Protein AF-A0A920N982-F1 (afdb_monomer_lite)

Structure (mmCIF, N/CA/C/O backbone):
data_AF-A0A920N982-F1
#
_entry.id   AF-A0A920N982-F1
#
loop_
_atom_site.group_PDB
_atom_site.id
_atom_site.type_symbol
_atom_site.label_atom_id
_atom_site.label_alt_id
_atom_site.label_comp_id
_atom_site.label_asym_id
_atom_site.label_entity_id
_atom_site.label_seq_id
_atom_site.pdbx_PDB_ins_code
_atom_site.Cartn_x
_atom_site.Cartn_y
_atom_site.Cartn_z
_atom_site.occupancy
_atom_site.B_iso_or_equiv
_atom_site.auth_seq_id
_atom_site.auth_comp_id
_atom_site.auth_asym_id
_atom_site.auth_atom_id
_atom_site.pdbx_PDB_model_num
ATOM 1 N N . MET A 1 1 ? 7.536 -15.878 -3.380 1.00 59.66 1 MET A N 1
ATOM 2 C CA . MET A 1 1 ? 6.469 -14.925 -2.968 1.00 59.66 1 MET A CA 1
ATOM 3 C C . MET A 1 1 ? 6.822 -14.192 -1.681 1.00 59.66 1 MET A C 1
ATOM 5 O O . MET A 1 1 ? 6.737 -12.970 -1.680 1.00 59.66 1 MET A O 1
ATOM 9 N N . ALA A 1 2 ? 7.225 -14.901 -0.616 1.00 66.06 2 ALA A N 1
ATOM 10 C CA . ALA A 1 2 ? 7.677 -14.271 0.631 1.00 66.06 2 ALA A CA 1
ATOM 11 C C . ALA A 1 2 ? 8.812 -13.254 0.392 1.00 66.06 2 ALA A C 1
ATOM 13 O O . ALA A 1 2 ? 8.730 -12.137 0.896 1.00 66.06 2 ALA A O 1
ATOM 14 N N . ASP A 1 3 ? 9.766 -13.590 -0.483 1.00 82.62 3 ASP A N 1
ATOM 15 C CA . ASP A 1 3 ? 10.914 -12.730 -0.809 1.00 82.62 3 ASP A CA 1
ATOM 16 C C . ASP A 1 3 ? 10.500 -11.407 -1.467 1.00 82.62 3 ASP A C 1
ATOM 18 O O . ASP A 1 3 ? 10.953 -10.343 -1.060 1.00 82.62 3 ASP A O 1
ATOM 22 N N . PHE A 1 4 ? 9.554 -11.439 -2.415 1.00 87.81 4 PHE A N 1
ATOM 23 C CA . PHE A 1 4 ? 9.035 -10.221 -3.048 1.00 87.81 4 PHE A CA 1
ATOM 24 C C . PHE A 1 4 ? 8.274 -9.334 -2.063 1.00 87.81 4 PHE A C 1
ATOM 26 O O . PHE A 1 4 ? 8.364 -8.115 -2.133 1.00 87.81 4 PHE A O 1
ATOM 33 N N . TYR A 1 5 ? 7.510 -9.913 -1.135 1.00 89.44 5 TYR A N 1
ATOM 34 C CA . TYR A 1 5 ? 6.787 -9.112 -0.146 1.00 89.44 5 TYR A CA 1
ATOM 35 C C . TYR A 1 5 ? 7.713 -8.478 0.881 1.00 89.44 5 TYR A C 1
ATOM 37 O O . TYR A 1 5 ? 7.396 -7.395 1.369 1.00 89.44 5 TYR A O 1
ATOM 45 N N . GLU A 1 6 ? 8.807 -9.142 1.239 1.00 90.69 6 GLU A N 1
ATOM 46 C CA . GLU A 1 6 ? 9.836 -8.546 2.089 1.00 90.69 6 GLU A CA 1
ATOM 47 C C . GLU A 1 6 ? 10.569 -7.425 1.350 1.00 90.69 6 GLU A C 1
ATOM 49 O O . GLU A 1 6 ? 10.679 -6.318 1.869 1.00 90.69 6 GLU A O 1
ATOM 54 N N . ASP A 1 7 ? 10.955 -7.663 0.097 1.00 93.44 7 ASP A N 1
ATOM 55 C CA . ASP A 1 7 ? 11.635 -6.673 -0.739 1.00 93.44 7 ASP A CA 1
ATOM 56 C C . ASP A 1 7 ? 10.772 -5.427 -1.003 1.00 93.44 7 ASP A C 1
ATOM 58 O O . ASP A 1 7 ? 11.250 -4.294 -0.967 1.00 93.44 7 ASP A O 1
ATOM 62 N N . ILE A 1 8 ? 9.463 -5.609 -1.195 1.00 92.44 8 ILE A N 1
ATOM 63 C CA . ILE A 1 8 ? 8.509 -4.498 -1.300 1.00 92.44 8 ILE A CA 1
ATOM 64 C C . ILE A 1 8 ? 8.445 -3.711 0.010 1.00 92.44 8 ILE A C 1
ATOM 66 O O . ILE A 1 8 ? 8.446 -2.479 -0.015 1.00 92.44 8 ILE A O 1
ATOM 70 N N . ARG A 1 9 ? 8.382 -4.395 1.159 1.00 91.38 9 ARG A N 1
ATOM 71 C CA . ARG A 1 9 ? 8.313 -3.739 2.473 1.00 91.38 9 ARG A CA 1
ATOM 72 C C . ARG A 1 9 ? 9.574 -2.932 2.760 1.00 91.38 9 ARG A C 1
ATOM 74 O O . ARG A 1 9 ? 9.459 -1.767 3.141 1.00 91.38 9 ARG A O 1
ATOM 81 N N . SER A 1 10 ? 10.748 -3.508 2.509 1.00 91.56 10 SER A N 1
ATOM 82 C CA . SER A 1 10 ? 12.036 -2.844 2.713 1.00 91.56 10 SER A CA 1
ATOM 83 C C . SER A 1 10 ? 12.227 -1.661 1.757 1.00 91.56 10 SER A C 1
ATOM 85 O O . SER A 1 10 ? 12.585 -0.571 2.199 1.00 91.56 10 SER A O 1
ATOM 87 N N . THR A 1 11 ? 11.894 -1.825 0.473 1.00 92.38 11 THR A N 1
ATOM 88 C CA . THR A 1 11 ? 12.047 -0.774 -0.547 1.00 92.38 11 THR A CA 1
ATOM 89 C C . THR A 1 11 ? 11.095 0.399 -0.312 1.00 92.38 11 THR A C 1
ATOM 91 O O . THR A 1 11 ? 11.481 1.559 -0.442 1.00 92.38 11 THR A O 1
ATOM 94 N N . LEU A 1 12 ? 9.838 0.123 0.049 1.00 90.62 12 LEU A N 1
ATOM 95 C CA . LEU A 1 12 ? 8.843 1.168 0.308 1.00 90.62 12 LEU A CA 1
ATOM 96 C C . LEU A 1 12 ? 8.939 1.742 1.729 1.00 90.62 12 LEU A C 1
ATOM 98 O O . LEU A 1 12 ? 8.351 2.793 1.996 1.00 90.62 12 LEU A O 1
ATOM 102 N N . GLY A 1 13 ? 9.652 1.078 2.642 1.00 90.12 13 GLY A N 1
ATOM 103 C CA . GLY A 1 13 ? 9.739 1.460 4.051 1.00 90.12 13 GLY A CA 1
ATOM 104 C C . GLY A 1 13 ? 8.384 1.389 4.756 1.00 90.12 13 GLY A C 1
ATOM 105 O O . GLY A 1 13 ? 8.014 2.315 5.478 1.00 90.12 13 GLY A O 1
ATOM 106 N N . VAL A 1 14 ?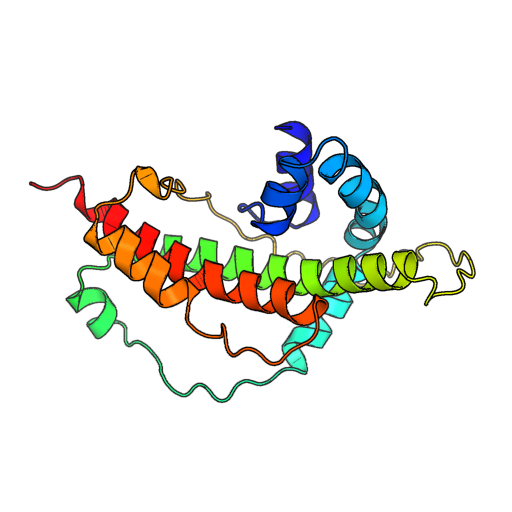 7.601 0.339 4.496 1.00 87.81 14 VAL A N 1
ATOM 107 C CA . VAL A 1 14 ? 6.283 0.140 5.118 1.00 87.81 14 VAL A CA 1
ATOM 108 C C . VAL A 1 14 ? 6.120 -1.296 5.614 1.00 87.81 14 VAL A C 1
ATOM 110 O O . VAL A 1 14 ? 6.555 -2.223 4.936 1.00 87.81 14 VAL A O 1
ATOM 113 N N . PRO A 1 15 ? 5.420 -1.521 6.737 1.00 85.00 15 PRO A N 1
ATOM 114 C CA . PRO A 1 15 ? 5.131 -2.864 7.235 1.00 85.00 15 PRO A CA 1
ATOM 115 C C . PRO A 1 15 ? 4.009 -3.561 6.448 1.00 85.00 15 PRO A C 1
ATOM 117 O O . PRO A 1 15 ? 3.818 -4.765 6.593 1.00 85.00 15 PRO A O 1
ATOM 120 N N . VAL A 1 16 ? 3.259 -2.828 5.612 1.00 81.06 16 VAL A N 1
ATOM 121 C CA . VAL A 1 16 ? 2.085 -3.334 4.884 1.00 81.06 16 VAL A CA 1
ATOM 122 C C . VAL A 1 16 ? 2.331 -3.382 3.379 1.00 81.06 16 VAL A C 1
ATOM 124 O O . VAL A 1 16 ? 2.500 -2.349 2.732 1.00 81.06 16 VAL A O 1
ATOM 127 N N . VAL A 1 17 ? 2.223 -4.577 2.792 1.00 84.69 17 VAL A N 1
ATOM 128 C CA . VAL A 1 17 ? 2.154 -4.727 1.332 1.00 84.69 17 VAL A CA 1
ATOM 129 C C . VAL A 1 17 ? 0.758 -4.343 0.845 1.00 84.69 17 VAL A C 1
ATOM 131 O O . VAL A 1 17 ? -0.256 -4.957 1.193 1.00 84.69 17 VAL A O 1
ATOM 134 N N . ASN A 1 18 ? 0.709 -3.308 0.012 1.00 85.19 18 ASN A N 1
ATOM 135 C CA . ASN A 1 18 ? -0.528 -2.773 -0.540 1.00 85.19 18 ASN A CA 1
ATOM 136 C C . ASN A 1 18 ? -1.325 -3.827 -1.338 1.00 85.19 18 ASN A C 1
ATOM 138 O O . ASN A 1 18 ? -0.755 -4.763 -1.901 1.00 85.19 18 ASN A O 1
ATOM 142 N N . LEU A 1 19 ? -2.655 -3.675 -1.428 1.00 83.19 19 LEU A N 1
ATOM 143 C CA . LEU A 1 19 ? -3.504 -4.590 -2.204 1.00 83.19 19 LEU A CA 1
ATOM 144 C C . LEU A 1 19 ? -3.050 -4.719 -3.657 1.00 83.19 19 LEU A C 1
ATOM 146 O O . LEU A 1 19 ? -3.128 -5.814 -4.197 1.00 83.19 19 LEU A O 1
ATOM 150 N N . ILE A 1 20 ? -2.583 -3.638 -4.283 1.00 85.56 20 ILE A N 1
ATOM 151 C CA . ILE A 1 20 ? -2.199 -3.681 -5.697 1.00 85.56 20 ILE A CA 1
ATOM 152 C C . ILE A 1 20 ? -1.126 -4.741 -5.970 1.00 85.56 20 ILE A C 1
ATOM 154 O O . ILE A 1 20 ? -1.280 -5.548 -6.881 1.00 85.56 20 ILE A O 1
ATOM 158 N N . TRP A 1 21 ? -0.119 -4.828 -5.102 1.00 88.50 21 TRP A N 1
ATOM 159 C CA . TRP A 1 21 ? 0.934 -5.837 -5.176 1.00 88.50 21 TRP A CA 1
ATOM 160 C C . TRP A 1 21 ? 0.403 -7.240 -4.885 1.00 88.50 21 TRP A C 1
ATOM 162 O O . TRP A 1 21 ? 0.733 -8.185 -5.596 1.00 88.50 21 TRP A O 1
ATOM 172 N N . ARG A 1 22 ? -0.494 -7.373 -3.900 1.00 88.06 22 ARG A N 1
ATOM 173 C CA . ARG A 1 22 ? -1.143 -8.656 -3.589 1.00 88.06 22 ARG A CA 1
ATOM 174 C C . ARG A 1 22 ? -2.031 -9.159 -4.725 1.00 88.06 22 ARG A C 1
ATOM 176 O O . ARG A 1 22 ? -2.103 -10.357 -4.947 1.00 88.06 22 ARG A O 1
ATOM 183 N N . HIS A 1 23 ? -2.681 -8.259 -5.457 1.00 85.25 23 HIS A N 1
ATOM 184 C CA . HIS A 1 23 ? -3.472 -8.609 -6.630 1.00 85.25 23 HIS A CA 1
ATOM 185 C C . HIS A 1 23 ? -2.589 -8.973 -7.828 1.00 85.25 23 HIS A C 1
ATOM 187 O O . HIS A 1 23 ? -2.862 -9.955 -8.504 1.00 85.25 23 HIS A O 1
ATOM 193 N N . LEU A 1 24 ? -1.490 -8.250 -8.063 1.00 86.88 24 LEU A N 1
ATOM 194 C CA . LEU A 1 24 ? -0.509 -8.651 -9.079 1.00 86.88 24 LEU A CA 1
ATOM 195 C C . LEU A 1 24 ? 0.075 -10.041 -8.784 1.00 86.88 24 LEU A C 1
ATOM 197 O O . LEU A 1 24 ? 0.344 -10.794 -9.712 1.00 86.88 24 LEU A O 1
ATOM 201 N N . ALA A 1 25 ? 0.202 -10.413 -7.507 1.00 89.38 25 ALA A N 1
ATOM 202 C CA . ALA A 1 25 ? 0.637 -11.746 -7.095 1.00 89.38 25 ALA A CA 1
ATOM 203 C C . ALA A 1 25 ? -0.350 -12.866 -7.476 1.00 89.38 25 ALA A C 1
ATOM 205 O O . ALA A 1 25 ? 0.060 -14.019 -7.572 1.00 89.38 25 ALA A O 1
ATOM 206 N N . THR A 1 26 ? -1.634 -12.553 -7.702 1.00 87.88 26 THR A N 1
ATOM 207 C CA . THR A 1 26 ? -2.627 -13.550 -8.142 1.00 87.88 26 THR A CA 1
ATOM 208 C C . THR A 1 26 ? -2.586 -13.809 -9.648 1.00 87.88 26 THR A C 1
ATOM 210 O O . THR A 1 26 ? -3.304 -14.680 -10.127 1.00 87.88 26 THR A O 1
ATOM 213 N N . ILE A 1 27 ? -1.790 -13.048 -10.406 1.00 90.56 27 ILE A N 1
ATOM 214 C CA . ILE A 1 27 ? -1.641 -13.198 -11.855 1.00 90.56 27 ILE A CA 1
ATOM 215 C C . ILE A 1 27 ? -0.227 -13.741 -12.131 1.00 90.56 27 ILE A C 1
ATOM 217 O O . ILE A 1 27 ? 0.749 -13.082 -11.756 1.00 90.56 27 ILE A O 1
ATOM 221 N N . PRO A 1 28 ? -0.079 -14.917 -12.773 1.00 92.38 28 PRO A N 1
ATOM 222 C CA . PRO A 1 28 ? 1.231 -15.521 -13.023 1.00 92.38 28 PRO A CA 1
ATOM 223 C C . PRO A 1 28 ? 2.224 -14.543 -13.670 1.00 92.38 28 PRO A C 1
ATOM 225 O O . PRO A 1 28 ? 1.886 -13.848 -14.626 1.00 92.38 28 PRO A O 1
ATOM 228 N N . GLY A 1 29 ? 3.432 -14.445 -13.103 1.00 89.75 29 GLY A N 1
ATOM 229 C CA . GLY A 1 29 ? 4.526 -13.585 -13.581 1.00 89.75 29 GLY A CA 1
ATOM 230 C C . GLY A 1 29 ? 4.324 -12.069 -13.422 1.00 89.75 29 GLY A C 1
ATOM 231 O O . GLY A 1 29 ? 5.280 -11.308 -13.553 1.00 89.75 29 GLY A O 1
ATOM 232 N N . SER A 1 30 ? 3.116 -11.599 -13.097 1.00 92.06 30 SER A N 1
ATOM 233 C CA . SER A 1 30 ? 2.811 -10.161 -13.114 1.00 92.06 30 SER A CA 1
ATOM 234 C C . SER A 1 30 ? 3.471 -9.396 -11.971 1.00 92.06 30 SER A C 1
ATOM 236 O O . SER A 1 30 ? 3.977 -8.300 -12.190 1.00 92.06 30 SER A O 1
ATOM 238 N N . LEU A 1 31 ? 3.495 -9.958 -10.755 1.00 93.00 31 LEU A N 1
ATOM 239 C CA . LEU A 1 31 ? 4.178 -9.323 -9.623 1.00 93.00 31 LEU A CA 1
ATOM 240 C C . LEU A 1 31 ? 5.671 -9.137 -9.903 1.00 93.00 31 LEU A C 1
ATOM 242 O O . LEU A 1 31 ? 6.184 -8.035 -9.745 1.00 93.00 31 LEU A O 1
ATOM 246 N N . GLU A 1 32 ? 6.342 -10.209 -10.319 1.00 93.44 32 GLU A N 1
ATOM 247 C CA . GLU A 1 32 ? 7.781 -10.224 -10.584 1.00 93.44 32 GLU A CA 1
ATOM 248 C C . GLU A 1 32 ? 8.157 -9.229 -11.682 1.00 93.44 32 GLU A C 1
ATOM 250 O O . GLU A 1 32 ? 9.056 -8.408 -11.490 1.00 93.44 32 GLU A O 1
ATOM 255 N N . TRP A 1 33 ? 7.429 -9.254 -12.802 1.00 93.38 33 TRP A N 1
ATOM 256 C CA . TRP A 1 33 ? 7.685 -8.356 -13.920 1.00 93.38 33 TRP A CA 1
ATOM 257 C C . TRP A 1 33 ? 7.454 -6.887 -13.537 1.00 93.38 33 TRP A C 1
ATOM 259 O O . TRP A 1 33 ? 8.324 -6.043 -13.769 1.00 93.38 33 TRP A O 1
ATOM 269 N N . CYS A 1 34 ? 6.318 -6.572 -12.901 1.00 94.12 34 CYS A N 1
ATOM 270 C CA . CYS A 1 34 ? 6.003 -5.205 -12.475 1.00 94.12 34 CYS A CA 1
ATOM 271 C C . CYS A 1 34 ? 7.008 -4.689 -11.442 1.00 94.12 34 CYS A C 1
ATOM 273 O O . CYS A 1 34 ? 7.465 -3.550 -11.542 1.00 94.12 34 CYS A O 1
ATOM 275 N N . TRP A 1 35 ? 7.344 -5.510 -10.443 1.00 94.81 35 TRP A N 1
ATOM 276 C CA . TRP A 1 35 ? 8.238 -5.110 -9.363 1.00 94.81 35 TRP A CA 1
ATOM 277 C C . TRP A 1 35 ? 9.660 -4.883 -9.867 1.00 94.81 35 TRP A C 1
ATOM 279 O O . TRP A 1 35 ? 10.215 -3.812 -9.640 1.00 94.81 35 TRP A O 1
ATOM 289 N N . THR A 1 36 ? 10.212 -5.824 -10.635 1.00 93.25 36 THR A N 1
ATOM 290 C CA . THR A 1 36 ? 11.555 -5.693 -11.224 1.00 93.25 36 THR A CA 1
ATOM 291 C C . THR A 1 36 ? 11.656 -4.467 -12.133 1.00 93.25 36 THR A C 1
ATOM 293 O O . THR A 1 36 ? 12.664 -3.765 -12.116 1.00 93.25 36 THR A O 1
ATOM 296 N N . SER A 1 37 ? 10.588 -4.152 -12.874 1.00 91.69 37 SER A N 1
ATOM 297 C CA . SER A 1 37 ? 10.545 -2.977 -13.755 1.00 91.69 37 SER A CA 1
ATOM 298 C C . SER A 1 37 ? 10.547 -1.646 -12.997 1.00 91.69 37 SER A C 1
ATOM 300 O O . SER A 1 37 ? 11.099 -0.662 -13.484 1.00 91.69 37 SER A O 1
ATOM 302 N N . LEU A 1 38 ? 9.905 -1.592 -11.826 1.00 93.75 38 LEU A N 1
ATOM 303 C CA . LEU A 1 38 ? 9.693 -0.350 -11.076 1.00 93.75 38 LEU A CA 1
ATOM 304 C C . LEU A 1 38 ? 10.684 -0.133 -9.932 1.00 93.75 38 LEU A C 1
ATOM 306 O O . LEU A 1 38 ? 10.924 1.017 -9.558 1.00 93.75 38 LEU A O 1
ATOM 310 N N . LYS A 1 39 ? 11.264 -1.199 -9.372 1.00 93.38 39 LYS A N 1
ATOM 311 C CA . LYS A 1 39 ? 12.179 -1.135 -8.225 1.00 93.38 39 LYS A CA 1
ATOM 312 C C . LYS A 1 39 ? 13.306 -0.104 -8.402 1.00 93.38 39 LYS A C 1
ATOM 314 O O . LYS A 1 39 ? 13.471 0.700 -7.485 1.00 93.38 39 LYS A O 1
ATOM 319 N N . PRO A 1 40 ? 13.989 0.010 -9.561 1.00 92.12 40 PRO A N 1
ATOM 320 C CA . PRO A 1 40 ? 15.014 1.042 -9.752 1.00 92.12 40 PRO A CA 1
ATOM 321 C C . PRO A 1 40 ? 14.488 2.476 -9.561 1.00 92.12 40 PRO A C 1
ATOM 323 O O . PRO A 1 40 ? 15.176 3.334 -9.006 1.00 92.12 40 PRO A O 1
ATOM 326 N N . SER A 1 41 ? 13.239 2.746 -9.958 1.00 90.06 41 SER A N 1
ATOM 327 C CA . SER A 1 41 ? 12.600 4.052 -9.754 1.00 90.06 41 SER A CA 1
ATOM 328 C C . SER A 1 41 ? 12.329 4.335 -8.278 1.00 90.06 41 SER A C 1
ATOM 330 O O . SER A 1 41 ? 12.508 5.468 -7.832 1.00 90.06 41 SER A O 1
ATOM 332 N N . TYR A 1 42 ? 11.944 3.318 -7.505 1.00 92.25 42 TYR A N 1
ATOM 333 C CA . TYR A 1 42 ? 11.797 3.449 -6.056 1.00 92.25 42 TYR A CA 1
ATOM 334 C C . TYR A 1 42 ? 13.150 3.666 -5.365 1.00 92.25 42 TYR A C 1
ATOM 336 O O . TYR A 1 42 ? 13.293 4.595 -4.571 1.00 92.25 42 TYR A O 1
ATOM 344 N N . GLU A 1 43 ? 14.164 2.866 -5.702 1.00 90.81 43 GLU A N 1
ATOM 345 C CA . GLU A 1 43 ? 15.493 2.923 -5.076 1.00 90.81 43 GLU A CA 1
ATOM 346 C C . GLU A 1 43 ? 16.255 4.220 -5.370 1.00 90.81 43 GLU A C 1
ATOM 348 O O . GLU A 1 43 ? 17.043 4.671 -4.531 1.00 90.81 43 GLU A O 1
ATOM 353 N N . SER A 1 44 ? 15.999 4.836 -6.530 1.00 88.12 44 SER A N 1
ATOM 354 C CA . SER A 1 44 ? 16.573 6.135 -6.907 1.00 88.12 44 SER A CA 1
ATOM 355 C C . SER A 1 44 ? 16.038 7.316 -6.088 1.00 88.12 44 SER A C 1
ATOM 357 O O . SER A 1 44 ? 16.598 8.406 -6.176 1.00 88.12 44 SER A O 1
ATOM 359 N N . GLY A 1 45 ? 14.960 7.129 -5.315 1.00 88.25 45 GLY A N 1
ATOM 360 C CA . GLY A 1 45 ? 14.307 8.187 -4.536 1.00 88.25 45 GLY A CA 1
ATOM 361 C C . GLY A 1 45 ? 13.360 9.086 -5.342 1.00 88.25 45 GLY A C 1
ATOM 362 O O . GLY A 1 45 ? 12.586 9.832 -4.746 1.00 88.25 45 GLY A O 1
ATOM 363 N N . ALA A 1 46 ? 13.344 8.978 -6.676 1.00 88.81 46 ALA A N 1
ATOM 364 C CA . ALA A 1 46 ? 12.496 9.802 -7.539 1.00 88.81 46 ALA A CA 1
ATOM 365 C C . ALA A 1 46 ? 10.999 9.627 -7.227 1.00 88.81 46 ALA A C 1
ATOM 367 O O . ALA A 1 46 ? 10.260 10.603 -7.119 1.00 88.81 46 ALA A O 1
ATOM 368 N N . VAL A 1 47 ? 10.553 8.384 -7.010 1.00 91.75 47 VAL A N 1
ATOM 369 C CA . VAL A 1 47 ? 9.145 8.097 -6.688 1.00 91.75 47 VAL A CA 1
ATOM 370 C C . VAL A 1 47 ? 8.729 8.713 -5.348 1.00 91.75 47 VAL A C 1
ATOM 372 O O . VAL A 1 47 ? 7.612 9.212 -5.232 1.00 91.75 47 VAL A O 1
ATOM 375 N N . ASP A 1 48 ? 9.604 8.698 -4.339 1.00 90.81 48 ASP A N 1
ATOM 376 C CA . ASP A 1 48 ? 9.319 9.278 -3.018 1.00 90.81 48 ASP A CA 1
ATOM 377 C C . ASP A 1 48 ? 9.240 10.813 -3.081 1.00 90.81 48 ASP A C 1
AT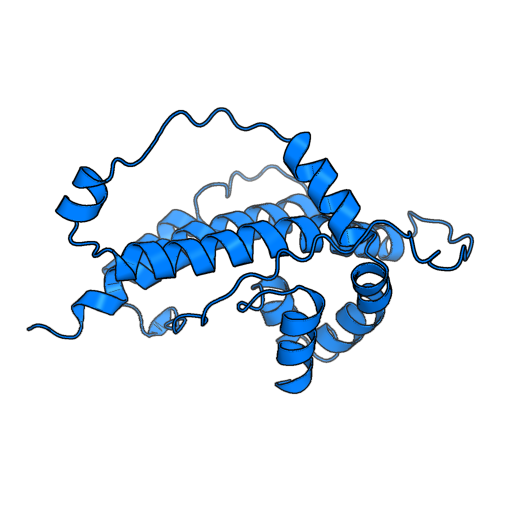OM 379 O O . ASP A 1 48 ? 8.324 11.410 -2.502 1.00 90.81 48 ASP A O 1
ATOM 383 N N . ALA A 1 49 ? 10.134 11.442 -3.852 1.00 89.62 49 ALA A N 1
ATOM 384 C CA . ALA A 1 49 ? 10.127 12.882 -4.094 1.00 89.62 49 ALA A CA 1
ATOM 385 C C . ALA A 1 49 ? 8.833 13.333 -4.794 1.00 89.62 49 ALA A C 1
ATOM 387 O O . ALA A 1 49 ? 8.120 14.200 -4.282 1.00 89.62 49 ALA A O 1
ATOM 388 N N . GLU A 1 50 ? 8.468 12.689 -5.905 1.00 90.81 50 GLU A N 1
ATOM 389 C CA . GLU A 1 50 ? 7.244 13.010 -6.649 1.00 90.81 50 GLU A CA 1
ATOM 390 C C . GLU A 1 50 ? 5.977 12.719 -5.838 1.00 90.81 50 GLU A C 1
ATOM 392 O O . GLU A 1 50 ? 5.040 13.519 -5.819 1.00 90.81 50 GLU A O 1
ATOM 397 N N . ALA A 1 51 ? 5.947 11.613 -5.088 1.00 91.06 51 ALA A N 1
ATOM 398 C CA . ALA A 1 51 ? 4.839 11.313 -4.186 1.00 91.06 51 ALA A CA 1
ATOM 399 C C . ALA A 1 51 ? 4.691 12.381 -3.090 1.00 91.06 51 ALA A C 1
ATOM 401 O O . ALA A 1 51 ? 3.573 12.720 -2.696 1.00 91.06 51 ALA A O 1
ATOM 402 N N . SER A 1 52 ? 5.802 12.922 -2.587 1.00 89.81 52 SER A N 1
ATOM 403 C CA . SER A 1 52 ? 5.800 13.995 -1.589 1.00 89.81 52 SER A CA 1
ATOM 404 C C . SER A 1 52 ? 5.267 15.304 -2.154 1.00 89.81 52 SER A C 1
ATOM 406 O O . SER A 1 52 ? 4.405 15.922 -1.532 1.00 89.81 52 SER A O 1
ATOM 408 N N . ILE A 1 53 ? 5.685 15.663 -3.364 1.00 89.50 53 ILE A N 1
ATOM 409 C CA . ILE A 1 53 ? 5.160 16.811 -4.104 1.00 89.50 53 ILE A CA 1
ATOM 410 C C . ILE A 1 53 ? 3.659 16.651 -4.386 1.00 89.50 53 ILE A C 1
ATOM 412 O O . ILE A 1 53 ? 2.888 17.594 -4.218 1.00 89.50 53 ILE A O 1
ATOM 416 N N . LEU A 1 54 ? 3.212 15.462 -4.792 1.00 87.12 54 LEU A N 1
ATOM 417 C CA . LEU A 1 54 ? 1.800 15.208 -5.068 1.00 87.12 54 LEU A CA 1
ATOM 418 C C . LEU A 1 54 ? 0.930 15.439 -3.824 1.00 87.12 54 LEU A C 1
ATOM 420 O O . LEU A 1 54 ? -0.112 16.086 -3.912 1.00 87.12 54 LEU A O 1
ATOM 424 N N . LYS A 1 55 ? 1.377 14.957 -2.658 1.00 85.19 55 LYS A N 1
ATOM 425 C CA . LYS A 1 55 ? 0.661 15.131 -1.384 1.00 85.19 55 LYS A CA 1
ATOM 426 C C . LYS A 1 55 ? 0.506 16.598 -0.979 1.00 85.19 55 LYS A C 1
ATOM 428 O O . LYS A 1 55 ? -0.503 16.932 -0.375 1.00 85.19 55 LYS A O 1
ATOM 433 N N . THR A 1 56 ? 1.470 17.468 -1.288 1.00 86.12 56 THR A N 1
ATOM 434 C CA . THR A 1 56 ? 1.376 18.897 -0.930 1.00 86.12 56 THR A CA 1
ATOM 435 C C . THR A 1 56 ? 0.497 19.697 -1.888 1.00 86.12 56 THR A C 1
ATOM 437 O O . THR A 1 56 ? -0.033 20.734 -1.500 1.00 86.12 56 THR A O 1
ATOM 440 N N . ARG A 1 57 ? 0.319 19.227 -3.130 1.00 87.44 57 ARG A N 1
ATOM 441 C CA . ARG A 1 57 ? -0.507 19.903 -4.146 1.00 87.44 57 ARG A CA 1
ATOM 442 C C . ARG A 1 57 ? -1.978 19.496 -4.121 1.00 87.44 57 ARG A C 1
ATOM 444 O O . ARG A 1 57 ? -2.813 20.237 -4.632 1.00 87.44 57 ARG A O 1
ATOM 451 N N . VAL A 1 58 ? -2.301 18.324 -3.579 1.00 82.25 58 VAL A N 1
ATOM 452 C CA . VAL A 1 58 ? -3.680 17.829 -3.489 1.00 82.25 58 VAL A CA 1
ATOM 453 C C . VAL A 1 58 ? -4.252 18.188 -2.121 1.00 82.25 58 VAL A C 1
ATOM 455 O O . VAL A 1 58 ? -3.915 17.560 -1.121 1.00 82.25 58 VAL A O 1
ATOM 458 N N . SER A 1 59 ? -5.138 19.183 -2.079 1.00 69.62 59 SER A N 1
ATOM 459 C CA . SER A 1 59 ? -5.901 19.530 -0.880 1.00 69.62 59 SER A CA 1
ATOM 460 C C . SER A 1 59 ? -7.283 18.877 -0.901 1.00 69.62 59 SER A C 1
ATOM 462 O O . SER A 1 59 ? -7.909 18.711 -1.949 1.00 69.62 59 SER A O 1
ATOM 464 N N . VAL A 1 60 ? -7.766 18.497 0.279 1.00 70.25 60 VAL A N 1
ATOM 465 C CA . VAL A 1 60 ? -9.136 18.021 0.482 1.00 70.25 60 VAL A CA 1
ATOM 466 C C . VAL A 1 60 ? -9.760 18.900 1.554 1.00 70.25 60 VAL A C 1
ATOM 468 O O . VAL A 1 60 ? -9.166 19.088 2.613 1.00 70.25 60 VAL A O 1
ATOM 471 N N . SER A 1 61 ? -10.950 19.435 1.284 1.00 65.12 61 SER A N 1
ATOM 472 C CA . SER A 1 61 ? -11.789 20.037 2.321 1.00 65.12 61 SER A CA 1
ATOM 473 C C . SER A 1 61 ? -12.499 18.894 3.039 1.00 65.12 61 SER A C 1
ATOM 475 O O . SER A 1 61 ? -13.433 18.288 2.516 1.00 65.12 61 SER A O 1
ATOM 477 N N . ALA A 1 62 ? -11.962 18.518 4.193 1.00 63.28 62 ALA A N 1
ATOM 478 C CA . ALA A 1 62 ? -12.570 17.551 5.088 1.00 63.28 62 ALA A CA 1
ATOM 479 C C . ALA A 1 62 ? -12.467 18.108 6.507 1.00 63.28 62 ALA A C 1
ATOM 481 O O . ALA A 1 62 ? -11.421 18.015 7.143 1.00 63.28 62 ALA A O 1
ATOM 482 N N . ASP A 1 63 ? -13.568 18.680 6.988 1.00 57.53 63 ASP A N 1
ATOM 483 C CA . ASP A 1 63 ? -13.616 19.370 8.284 1.00 57.53 63 ASP A CA 1
ATOM 484 C C . ASP A 1 63 ? -14.058 18.444 9.428 1.00 57.53 63 ASP A C 1
ATOM 486 O O . ASP A 1 63 ? -14.214 18.861 10.575 1.00 57.53 63 ASP A O 1
ATOM 490 N N . THR A 1 64 ? -14.284 17.159 9.140 1.00 63.31 64 THR A N 1
ATOM 491 C CA . THR A 1 64 ? -14.733 16.196 10.147 1.00 63.31 64 THR A CA 1
ATOM 492 C C . THR A 1 64 ? -13.544 15.570 10.863 1.00 63.31 64 THR A C 1
ATOM 494 O O . THR A 1 64 ? -12.887 14.666 10.348 1.00 63.31 64 THR A O 1
ATOM 497 N N . LEU A 1 65 ? -13.305 16.022 12.092 1.00 69.62 65 LEU A N 1
ATOM 498 C CA . LEU A 1 65 ? -12.370 15.399 13.022 1.00 69.62 65 LEU A CA 1
ATOM 499 C C . LEU A 1 65 ? -13.127 14.476 13.982 1.00 69.62 65 LEU A C 1
ATOM 501 O O . LEU A 1 65 ? -14.127 14.870 14.581 1.00 69.62 65 LEU A O 1
ATOM 505 N N . LEU A 1 66 ? -12.629 13.252 14.162 1.00 74.50 66 LEU A N 1
ATOM 506 C CA . LEU A 1 66 ? -13.088 12.374 15.238 1.00 74.50 66 LEU A CA 1
ATOM 507 C C . LEU A 1 66 ? -12.344 12.750 16.520 1.00 74.50 66 LEU A C 1
ATOM 509 O O . LEU A 1 66 ? -11.121 12.620 16.598 1.00 74.50 66 LEU A O 1
ATOM 513 N N . SER A 1 67 ? -13.078 13.237 17.520 1.00 80.19 67 SER A N 1
ATOM 514 C CA . SER A 1 67 ? -12.506 13.562 18.826 1.00 80.19 67 SER A CA 1
ATOM 515 C C . SER A 1 67 ? -12.067 12.294 19.566 1.00 80.19 67 SER A C 1
ATOM 517 O O . SER A 1 67 ? -12.605 11.204 19.357 1.00 80.19 67 SER A O 1
ATOM 519 N N . LYS A 1 68 ? -11.113 12.444 20.492 1.00 80.00 68 LYS A N 1
ATOM 520 C CA . LYS A 1 68 ? -10.636 11.343 21.339 1.00 80.00 68 LYS A CA 1
ATOM 521 C C . LYS A 1 68 ? -11.780 10.662 22.106 1.00 80.00 68 LYS A C 1
ATOM 523 O O . LYS A 1 68 ? -11.886 9.443 22.059 1.00 80.00 68 LYS A O 1
ATOM 528 N N . PHE A 1 69 ? -12.679 11.437 22.719 1.00 80.00 69 PHE A N 1
ATOM 529 C CA . PHE A 1 69 ? -13.798 10.882 23.488 1.00 80.00 69 PHE A CA 1
ATOM 530 C C . PHE A 1 69 ? -14.804 10.105 22.615 1.00 80.00 69 PHE A C 1
ATOM 532 O O . PHE A 1 69 ? -15.390 9.138 23.088 1.00 80.00 69 PHE A O 1
ATOM 539 N N . CYS A 1 70 ? -14.993 10.481 21.339 1.00 81.56 70 CYS A N 1
ATOM 540 C CA . CYS A 1 70 ? -15.830 9.717 20.403 1.00 81.56 70 CYS A CA 1
ATOM 541 C C . CYS A 1 70 ? -15.215 8.356 20.053 1.00 81.56 70 CYS A C 1
ATOM 543 O O . CYS A 1 70 ? -15.933 7.393 19.809 1.00 81.56 70 CYS A O 1
ATOM 545 N N . LEU A 1 71 ? -13.885 8.274 19.998 1.00 80.12 71 LEU A N 1
ATOM 546 C CA . LEU A 1 71 ? -13.178 7.017 19.754 1.00 80.12 71 LEU A CA 1
ATOM 547 C C . LEU A 1 71 ? -13.221 6.128 21.007 1.00 80.12 71 LEU A C 1
ATOM 549 O O . LEU A 1 71 ? -13.484 4.931 20.915 1.00 80.12 71 LEU A O 1
ATOM 553 N N . GLU A 1 72 ? -13.050 6.719 22.188 1.00 80.50 72 GLU A N 1
ATOM 554 C CA . GLU A 1 72 ? -13.163 6.008 23.467 1.00 80.50 72 GLU A CA 1
ATOM 555 C C . GLU A 1 72 ? -14.587 5.487 23.716 1.00 80.50 72 GLU A C 1
ATOM 557 O O . GLU A 1 72 ? -14.750 4.365 24.191 1.00 80.50 72 GLU A O 1
ATOM 562 N N . SER A 1 73 ? -15.630 6.242 23.342 1.00 80.38 73 SER A N 1
ATOM 563 C CA . SER A 1 73 ? -17.029 5.836 23.555 1.00 80.38 73 SER A CA 1
ATOM 564 C C . SER A 1 73 ? -17.454 4.621 22.725 1.00 80.38 73 SER A C 1
ATOM 566 O O . SER A 1 73 ? -18.359 3.890 23.127 1.00 80.38 73 SER A O 1
ATOM 568 N N . VAL A 1 74 ? -16.776 4.349 21.604 1.00 80.88 74 VAL A N 1
ATOM 569 C CA . VAL A 1 74 ? -16.951 3.105 20.832 1.00 80.88 74 VAL A CA 1
ATOM 570 C C . VAL A 1 74 ? -16.049 1.963 21.327 1.00 80.88 74 VAL A C 1
ATOM 572 O O . VAL A 1 74 ? -16.128 0.837 20.827 1.00 80.88 74 VAL A O 1
ATOM 575 N N . GLY A 1 75 ? -15.246 2.216 22.363 1.00 82.00 75 GLY A N 1
ATOM 576 C CA . GLY A 1 75 ? -14.385 1.242 23.026 1.00 82.00 75 GLY A CA 1
ATOM 577 C C . GLY A 1 75 ? -12.998 1.089 22.404 1.00 82.00 75 GLY A C 1
ATOM 578 O O . GLY A 1 75 ? -12.410 0.024 22.561 1.00 82.00 75 GLY A O 1
ATOM 579 N N . LEU A 1 76 ? -12.483 2.101 21.691 1.00 82.06 76 LEU A N 1
ATOM 580 C CA . LEU A 1 76 ? -11.102 2.089 21.197 1.00 82.06 76 LEU A CA 1
ATOM 581 C C . LEU A 1 76 ? -10.119 2.491 22.300 1.00 82.06 76 LEU A C 1
ATOM 583 O O . LEU A 1 76 ? -10.196 3.591 22.848 1.00 82.06 76 LEU A O 1
ATOM 587 N N . SER A 1 77 ? -9.161 1.613 22.577 1.00 84.88 77 SER A N 1
ATOM 588 C CA . SER A 1 77 ? -8.024 1.866 23.463 1.00 84.88 77 SER A CA 1
ATOM 589 C C . SER A 1 77 ? -6.910 2.680 22.781 1.00 84.88 77 SER A C 1
ATOM 591 O O . SER A 1 77 ? -6.909 2.904 21.571 1.00 84.88 77 SER A O 1
ATOM 593 N N . ASN A 1 78 ? -5.898 3.115 23.537 1.00 85.38 78 ASN A N 1
ATOM 594 C CA . ASN A 1 78 ? -4.736 3.792 22.943 1.00 85.38 78 ASN A CA 1
ATOM 595 C C . ASN A 1 78 ? -3.915 2.865 22.031 1.00 85.38 78 ASN A C 1
ATOM 597 O O . ASN A 1 78 ? -3.429 3.312 20.991 1.00 85.38 78 ASN A O 1
ATOM 601 N N . ASP A 1 79 ? -3.797 1.583 22.382 1.00 83.62 79 ASP A N 1
ATOM 602 C CA . ASP A 1 79 ? -3.130 0.580 21.541 1.00 83.62 79 ASP A CA 1
ATOM 603 C C . ASP A 1 79 ? -3.892 0.370 20.232 1.00 83.62 79 ASP A C 1
ATOM 605 O O . ASP A 1 79 ? -3.283 0.214 19.162 1.00 83.62 79 ASP A O 1
ATOM 609 N N . ASP A 1 80 ? -5.220 0.498 20.311 1.00 81.25 80 ASP A N 1
ATOM 610 C CA . ASP A 1 80 ? -6.094 0.484 19.153 1.00 81.25 80 ASP A CA 1
ATOM 611 C C . ASP A 1 80 ? -5.780 1.606 18.177 1.00 81.25 80 ASP A C 1
ATOM 613 O O . ASP A 1 80 ? -5.526 1.397 16.986 1.00 81.25 80 ASP A O 1
ATOM 617 N N . LEU A 1 81 ? -5.714 2.818 18.713 1.00 82.56 81 LEU A N 1
ATOM 618 C CA . LEU A 1 81 ? -5.390 4.006 17.941 1.00 82.56 81 LEU A CA 1
ATOM 619 C C . LEU A 1 81 ? -3.973 3.954 17.364 1.00 82.56 81 LEU A C 1
ATOM 621 O O . LEU A 1 81 ? -3.766 4.388 16.229 1.00 82.56 81 LEU A O 1
ATOM 625 N N . ASN A 1 82 ? -3.002 3.419 18.103 1.00 83.69 82 ASN A N 1
ATOM 626 C CA . ASN A 1 82 ? -1.627 3.275 17.625 1.00 83.69 82 ASN A CA 1
ATOM 627 C C . ASN A 1 82 ? -1.550 2.317 16.436 1.00 83.69 82 ASN A C 1
ATOM 629 O O . ASN A 1 82 ? -0.979 2.655 15.398 1.00 83.69 82 ASN A O 1
ATOM 633 N N . SER A 1 83 ? -2.198 1.163 16.542 1.00 81.44 83 SER A N 1
ATOM 634 C CA . SER A 1 83 ? -2.232 0.184 15.459 1.00 81.44 83 SER A CA 1
ATOM 635 C C . SER A 1 83 ? -2.962 0.717 14.222 1.00 81.44 83 SER A C 1
ATOM 637 O O . SER A 1 83 ? -2.490 0.539 13.097 1.00 81.44 83 SER A O 1
ATOM 639 N N . ILE A 1 84 ? -4.077 1.436 14.414 1.00 81.94 84 ILE A N 1
ATOM 640 C CA . ILE A 1 84 ? -4.777 2.132 13.328 1.00 81.94 84 ILE A CA 1
ATOM 641 C C . ILE A 1 84 ? -3.819 3.105 12.637 1.00 81.94 84 ILE A C 1
ATOM 643 O O . ILE A 1 84 ? -3.657 3.027 11.420 1.00 81.94 84 ILE A O 1
ATOM 647 N N . LYS A 1 85 ? -3.132 3.975 13.390 1.00 83.50 85 LYS A N 1
ATOM 648 C CA . LYS A 1 85 ? -2.181 4.954 12.837 1.00 83.50 85 LYS A CA 1
ATOM 649 C C . LYS A 1 85 ? -1.071 4.296 12.020 1.00 83.50 85 LYS A C 1
ATOM 651 O O . LYS A 1 85 ? -0.779 4.784 10.932 1.00 83.50 85 LYS A O 1
ATOM 656 N N . VAL A 1 86 ? -0.491 3.188 12.490 1.00 83.19 86 VAL A N 1
ATOM 657 C CA . VAL A 1 86 ? 0.532 2.435 11.736 1.00 83.19 86 VAL A CA 1
ATOM 658 C C . VAL A 1 86 ? -0.014 2.005 10.376 1.00 83.19 86 VAL A C 1
ATOM 660 O O . VAL A 1 86 ? 0.621 2.238 9.342 1.00 83.19 86 VAL A O 1
ATOM 663 N N . VAL A 1 87 ? -1.221 1.436 10.345 1.00 81.94 87 VAL A N 1
ATOM 664 C CA . VAL A 1 87 ? -1.858 1.025 9.090 1.00 81.94 87 VAL A CA 1
ATOM 665 C C . VAL A 1 87 ? -2.146 2.232 8.196 1.00 81.94 87 VAL A C 1
ATOM 667 O O . VAL A 1 87 ? -1.804 2.203 7.011 1.00 81.94 87 VAL A O 1
ATOM 670 N N . LEU A 1 88 ? -2.718 3.310 8.743 1.00 82.69 88 LEU A N 1
ATOM 671 C CA . LEU A 1 88 ? -3.043 4.510 7.968 1.00 82.69 88 LEU A CA 1
ATOM 672 C C . LEU A 1 88 ? -1.794 5.146 7.360 1.00 82.69 88 LEU A C 1
ATOM 674 O O . LEU A 1 88 ? -1.786 5.437 6.167 1.00 82.69 88 LEU A O 1
ATOM 678 N N . ASN A 1 89 ? -0.727 5.297 8.140 1.00 85.31 89 ASN A N 1
ATOM 679 C CA . ASN A 1 89 ? 0.529 5.877 7.676 1.00 85.31 89 ASN A CA 1
ATOM 680 C C . ASN A 1 89 ? 1.200 4.998 6.611 1.00 85.31 89 ASN A C 1
ATOM 682 O O . ASN A 1 89 ? 1.715 5.518 5.620 1.00 85.31 89 ASN A O 1
ATOM 686 N N . SER A 1 90 ? 1.121 3.670 6.756 1.00 85.50 90 SER A N 1
ATOM 687 C CA . SER A 1 90 ? 1.621 2.719 5.753 1.00 85.50 90 SER A CA 1
ATOM 688 C C . SER A 1 90 ? 0.909 2.881 4.410 1.00 85.50 90 SER A C 1
ATOM 690 O O . SER A 1 90 ? 1.548 2.920 3.354 1.00 85.50 90 SER A O 1
ATOM 692 N N . TYR A 1 91 ? -0.420 3.006 4.430 1.00 84.75 91 TYR A N 1
ATOM 693 C CA . TYR A 1 91 ? -1.200 3.258 3.220 1.00 84.75 91 TYR A CA 1
ATOM 694 C C . TYR A 1 91 ? -0.952 4.661 2.677 1.00 84.75 91 TYR A C 1
ATOM 696 O O . TYR A 1 91 ? -0.702 4.799 1.487 1.00 84.75 91 TYR A O 1
ATOM 704 N N . TYR A 1 92 ? -0.945 5.694 3.516 1.00 84.19 92 TYR A N 1
ATOM 705 C CA . TYR A 1 92 ? -0.685 7.069 3.092 1.00 84.19 92 TYR A CA 1
ATOM 706 C C . TYR A 1 92 ? 0.646 7.194 2.337 1.00 84.19 92 TYR A C 1
ATOM 708 O O . TYR A 1 92 ? 0.703 7.786 1.258 1.00 84.19 92 TYR A O 1
ATOM 716 N N . ARG A 1 93 ? 1.699 6.551 2.855 1.00 87.56 93 ARG A N 1
ATOM 717 C CA . ARG A 1 93 ? 3.010 6.465 2.207 1.00 87.56 93 ARG A CA 1
ATOM 718 C C . ARG A 1 93 ? 2.953 5.645 0.914 1.00 87.56 93 ARG A C 1
ATOM 720 O O . ARG A 1 93 ? 3.244 6.169 -0.161 1.00 87.56 93 ARG A O 1
ATOM 727 N N . SER A 1 94 ? 2.568 4.371 0.997 1.00 89.50 94 SER A N 1
ATOM 728 C CA . SER A 1 94 ? 2.642 3.453 -0.151 1.00 89.50 94 SER A CA 1
ATOM 729 C C . SER A 1 94 ? 1.682 3.810 -1.290 1.00 89.50 94 SER A C 1
ATOM 731 O O . SER A 1 94 ? 2.028 3.622 -2.451 1.00 89.50 94 SER A O 1
ATOM 733 N N . ASN A 1 95 ? 0.508 4.373 -1.000 1.00 90.06 95 ASN A N 1
ATOM 734 C CA . ASN A 1 95 ? -0.492 4.735 -2.006 1.00 90.06 95 ASN A CA 1
ATOM 735 C C . ASN A 1 95 ? -0.007 5.841 -2.937 1.00 90.06 95 ASN A C 1
ATOM 737 O O . ASN A 1 95 ? -0.168 5.720 -4.148 1.00 90.06 95 ASN A O 1
ATOM 741 N N . ALA A 1 96 ? 0.594 6.895 -2.383 1.00 89.62 96 ALA A N 1
ATOM 742 C CA . ALA A 1 96 ? 1.114 8.000 -3.179 1.00 89.62 96 ALA A CA 1
ATOM 743 C C . ALA A 1 96 ? 2.256 7.525 -4.093 1.00 89.62 96 ALA A C 1
ATOM 745 O O . ALA A 1 96 ? 2.268 7.826 -5.285 1.00 89.62 96 ALA A O 1
ATOM 746 N N . MET A 1 97 ? 3.164 6.701 -3.565 1.00 92.19 97 MET A N 1
ATOM 747 C CA . MET A 1 97 ? 4.265 6.144 -4.351 1.00 92.19 97 MET A CA 1
ATOM 748 C C . MET A 1 97 ? 3.787 5.162 -5.434 1.00 92.19 97 MET A C 1
ATOM 750 O O . MET A 1 97 ? 4.265 5.203 -6.568 1.00 92.19 97 MET A O 1
ATOM 754 N N . ASN A 1 98 ? 2.818 4.297 -5.117 1.00 92.94 98 ASN A N 1
ATOM 755 C CA . ASN A 1 98 ? 2.210 3.384 -6.090 1.00 92.94 98 ASN A CA 1
ATOM 756 C C . ASN A 1 98 ? 1.468 4.153 -7.189 1.00 92.94 98 ASN A C 1
ATOM 758 O O . ASN A 1 98 ? 1.521 3.759 -8.347 1.00 92.94 98 ASN A O 1
ATOM 762 N N . LEU A 1 99 ? 0.800 5.259 -6.848 1.00 91.88 99 LEU A N 1
ATOM 763 C CA . LEU A 1 99 ? 0.123 6.107 -7.822 1.00 91.88 99 LEU A CA 1
ATOM 764 C C . LEU A 1 99 ? 1.108 6.674 -8.853 1.00 91.88 99 LEU A C 1
ATOM 766 O O . LEU A 1 99 ? 0.864 6.543 -10.049 1.00 91.88 99 LEU A O 1
ATOM 770 N N . VAL A 1 100 ? 2.225 7.252 -8.408 1.00 91.56 100 VAL A N 1
ATOM 771 C CA . VAL A 1 100 ? 3.250 7.823 -9.300 1.00 91.56 100 VAL A CA 1
ATOM 772 C C . VAL A 1 100 ? 3.864 6.747 -10.203 1.00 91.56 100 VAL A C 1
ATOM 774 O O . VAL A 1 100 ? 3.824 6.850 -11.429 1.00 91.56 100 VAL A O 1
ATOM 777 N N . SER A 1 101 ? 4.394 5.685 -9.600 1.00 93.00 101 SER A N 1
ATOM 778 C CA . SER A 1 101 ? 5.134 4.629 -10.308 1.00 93.00 101 SER A CA 1
ATOM 779 C C . SER A 1 101 ? 4.264 3.821 -11.275 1.00 93.00 101 SER A C 1
ATOM 781 O O . SER A 1 101 ? 4.648 3.611 -12.425 1.00 93.00 101 SER A O 1
ATOM 783 N N . LEU A 1 102 ? 3.067 3.398 -10.857 1.00 92.38 102 LEU A N 1
ATOM 784 C CA . LEU A 1 102 ? 2.179 2.615 -11.717 1.00 92.38 102 LEU A CA 1
ATOM 785 C C . LEU A 1 102 ? 1.573 3.469 -12.830 1.00 92.38 102 LEU A C 1
ATOM 787 O O . LEU A 1 102 ? 1.333 2.947 -13.915 1.00 92.38 102 LEU A O 1
ATOM 791 N N . SER A 1 103 ? 1.375 4.773 -12.609 1.00 91.12 103 SER A N 1
ATOM 792 C CA . SER A 1 103 ? 0.985 5.680 -13.695 1.00 91.12 103 SER A CA 1
ATOM 793 C C . SER A 1 103 ? 2.076 5.748 -14.763 1.00 91.12 103 SER A C 1
ATOM 795 O O . SER A 1 103 ? 1.773 5.594 -15.944 1.00 91.12 103 SER A O 1
ATOM 797 N N . ALA A 1 104 ? 3.345 5.878 -14.360 1.00 89.25 104 ALA A N 1
ATOM 798 C CA . ALA A 1 104 ? 4.474 5.848 -15.289 1.00 89.25 104 ALA A CA 1
ATOM 799 C C . ALA A 1 104 ? 4.566 4.510 -16.049 1.00 89.25 104 ALA A C 1
ATOM 801 O O . ALA A 1 104 ? 4.761 4.501 -17.266 1.00 89.25 104 ALA A O 1
ATOM 802 N N . LEU A 1 105 ? 4.348 3.381 -15.362 1.00 88.94 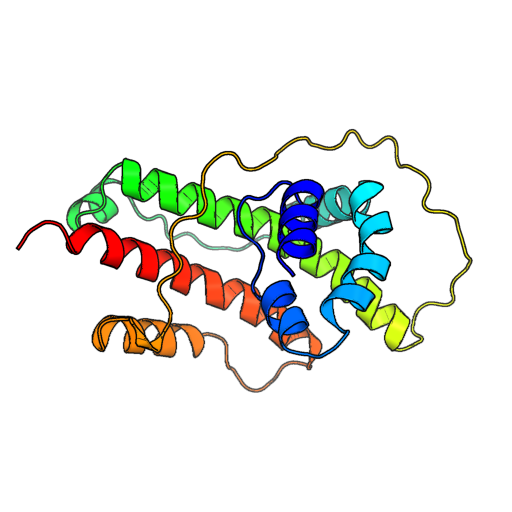105 LEU A N 1
ATOM 803 C CA . LEU A 1 105 ? 4.315 2.058 -15.992 1.00 88.94 105 LEU A CA 1
ATOM 804 C C . LEU A 1 105 ? 3.199 1.947 -17.039 1.00 88.94 105 LEU A C 1
ATOM 806 O O . LEU A 1 105 ? 3.446 1.496 -18.154 1.00 88.94 105 LEU A O 1
ATOM 810 N N . VAL A 1 106 ? 1.984 2.391 -16.706 1.00 89.31 106 VAL A N 1
ATOM 811 C CA . VAL A 1 106 ? 0.841 2.388 -17.633 1.00 89.31 106 VAL A CA 1
ATOM 812 C C . VAL A 1 106 ? 1.104 3.290 -18.840 1.00 89.31 106 VAL A C 1
ATOM 814 O O . VAL A 1 106 ? 0.816 2.895 -19.966 1.00 89.31 106 VAL A O 1
ATOM 817 N N . MET A 1 107 ? 1.688 4.475 -18.641 1.00 85.56 107 MET A N 1
ATOM 818 C CA . MET A 1 107 ? 2.054 5.369 -19.746 1.00 85.56 107 MET A CA 1
ATOM 819 C C . MET A 1 107 ? 3.071 4.723 -20.693 1.00 85.56 107 MET A C 1
ATOM 821 O O . MET A 1 107 ? 2.921 4.828 -21.911 1.00 85.56 107 MET A O 1
ATOM 825 N N . LYS A 1 108 ? 4.070 4.017 -20.147 1.00 84.62 108 LYS A N 1
ATOM 826 C CA . LYS A 1 108 ? 5.047 3.265 -20.944 1.00 84.62 108 LYS A CA 1
ATOM 827 C C . LYS A 1 108 ? 4.382 2.132 -21.728 1.00 84.62 108 LYS A C 1
ATOM 829 O O . LYS A 1 108 ? 4.624 2.000 -22.922 1.00 84.62 108 LYS A O 1
ATOM 834 N N . LEU A 1 109 ? 3.509 1.357 -21.084 1.00 85.88 109 LEU A N 1
ATOM 835 C CA . LEU A 1 109 ? 2.768 0.263 -21.725 1.00 85.88 109 LEU A CA 1
ATOM 836 C C . LEU A 1 109 ? 1.837 0.742 -22.847 1.00 85.88 109 LEU A C 1
ATOM 838 O O . LEU A 1 109 ? 1.653 0.036 -23.832 1.00 85.88 109 LEU A O 1
ATOM 842 N N . ASN A 1 110 ? 1.293 1.953 -22.730 1.00 88.31 110 ASN A N 1
ATOM 843 C CA . ASN A 1 110 ? 0.453 2.567 -23.759 1.00 88.31 110 ASN A CA 1
ATOM 844 C C . ASN A 1 110 ? 1.258 3.248 -24.885 1.00 88.31 110 ASN A C 1
ATOM 846 O O . ASN A 1 110 ? 0.667 3.935 -25.716 1.00 88.31 110 ASN A O 1
ATOM 850 N N . GLY A 1 111 ? 2.592 3.137 -24.893 1.00 85.19 111 GLY A N 1
ATOM 851 C CA . GLY A 1 111 ? 3.453 3.790 -25.886 1.00 85.19 111 GLY A CA 1
ATOM 852 C C . GLY A 1 111 ? 3.471 5.322 -25.793 1.00 85.19 111 GLY A C 1
ATOM 853 O O . GLY A 1 111 ? 3.908 5.991 -26.722 1.00 85.19 111 GLY A O 1
ATOM 854 N N . SER A 1 112 ? 2.990 5.898 -24.685 1.00 74.69 112 SER A N 1
ATOM 855 C CA . SER A 1 112 ? 2.864 7.354 -24.499 1.00 74.69 112 SER A CA 1
ATOM 856 C C . SER A 1 112 ? 4.171 8.035 -24.076 1.00 74.69 112 SER A C 1
ATOM 858 O O . SER A 1 112 ? 4.206 9.251 -23.910 1.00 74.69 112 SER A O 1
ATOM 860 N N . VAL A 1 113 ? 5.241 7.263 -23.874 1.00 68.50 113 VAL A N 1
ATOM 861 C CA . VAL A 1 113 ? 6.570 7.757 -23.501 1.00 68.50 113 VAL A CA 1
ATOM 862 C C . VAL A 1 113 ? 7.564 7.232 -24.529 1.00 68.50 113 VAL A C 1
ATOM 864 O O . VAL A 1 113 ? 7.816 6.029 -24.576 1.00 68.50 113 VAL A O 1
ATOM 867 N N . GLN A 1 114 ? 8.144 8.124 -25.335 1.00 56.38 114 GLN A N 1
ATOM 868 C CA . GLN A 1 114 ? 9.359 7.797 -26.079 1.00 56.38 114 GLN A CA 1
ATOM 869 C C . GLN A 1 114 ? 10.515 7.805 -25.079 1.00 56.38 114 GLN A C 1
ATOM 871 O O . GLN A 1 114 ? 10.832 8.839 -24.491 1.00 56.38 114 GLN A O 1
ATOM 876 N N . THR A 1 115 ? 11.093 6.640 -24.808 1.00 56.31 115 THR A N 1
ATOM 877 C CA . THR A 1 115 ? 12.243 6.526 -23.914 1.00 56.31 115 THR A CA 1
ATOM 878 C C . THR A 1 115 ? 13.464 7.116 -24.605 1.00 56.31 115 THR A C 1
ATOM 880 O O . THR A 1 115 ? 14.124 6.432 -25.380 1.00 56.31 115 THR A O 1
ATOM 883 N N . ASN A 1 116 ? 13.817 8.356 -24.279 1.00 51.91 116 ASN A N 1
ATOM 884 C CA . ASN A 1 116 ? 15.239 8.627 -24.141 1.00 51.91 116 ASN A CA 1
ATOM 885 C C . ASN A 1 116 ? 15.651 7.842 -22.897 1.00 51.91 116 ASN A C 1
ATOM 887 O O . ASN A 1 116 ? 15.096 8.072 -21.822 1.00 51.91 116 ASN A O 1
ATOM 891 N N . GLU A 1 117 ? 16.524 6.848 -23.054 1.00 54.81 117 GLU A N 1
ATOM 892 C CA . GLU A 1 117 ? 17.119 6.111 -21.940 1.00 54.81 117 GLU A CA 1
ATOM 893 C C . GLU A 1 117 ? 18.046 7.046 -21.158 1.00 54.81 117 GLU A C 1
ATOM 895 O O . GLU A 1 117 ? 19.261 6.884 -21.136 1.00 54.81 117 GLU A O 1
ATOM 900 N N . THR A 1 118 ? 17.497 8.092 -20.545 1.00 55.03 118 THR A N 1
ATOM 901 C CA . THR A 1 118 ? 18.225 8.852 -19.546 1.00 55.03 118 THR A CA 1
ATOM 902 C C . THR A 1 118 ? 18.382 7.913 -18.356 1.00 55.03 118 THR A C 1
ATOM 904 O O . THR A 1 118 ? 17.369 7.477 -17.795 1.00 55.03 118 THR A O 1
ATOM 907 N N . PRO A 1 119 ? 19.620 7.556 -17.971 1.00 56.09 119 PRO A N 1
ATOM 908 C CA . PRO A 1 119 ? 19.847 6.726 -16.800 1.00 56.09 119 PRO A CA 1
ATOM 909 C C . PRO A 1 119 ? 19.125 7.340 -15.604 1.00 56.09 119 PRO A C 1
ATOM 911 O O . PRO A 1 119 ? 19.064 8.569 -15.496 1.00 56.09 119 PRO A O 1
ATOM 914 N N . PHE A 1 120 ? 18.600 6.507 -14.700 1.00 58.75 120 PHE A N 1
ATOM 915 C CA . PHE A 1 120 ? 18.115 6.981 -13.405 1.00 58.75 120 PHE A CA 1
ATOM 916 C C . PHE A 1 120 ? 19.270 7.700 -12.709 1.00 58.75 120 PHE A C 1
ATOM 918 O O . PHE A 1 120 ? 20.127 7.075 -12.084 1.00 58.75 120 PHE A O 1
ATOM 925 N N . SER A 1 121 ? 19.323 9.022 -12.855 1.00 54.78 121 SER A N 1
ATOM 926 C CA . SER A 1 121 ? 20.259 9.833 -12.107 1.00 54.78 121 SER A CA 1
ATOM 927 C C . SER A 1 121 ? 19.843 9.676 -10.658 1.00 54.78 121 SER A C 1
ATOM 929 O O . SER A 1 121 ? 18.695 9.973 -10.311 1.00 54.78 121 SER A O 1
ATOM 931 N N . LYS A 1 122 ? 20.741 9.129 -9.830 1.00 52.66 122 LYS A N 1
ATOM 932 C CA . LYS A 1 122 ? 20.558 9.098 -8.380 1.00 52.66 122 LYS A CA 1
ATOM 933 C C . LYS A 1 122 ? 20.366 10.546 -7.968 1.00 52.66 122 LYS A C 1
ATOM 935 O O . LYS A 1 122 ? 21.332 11.296 -7.856 1.00 52.66 122 LYS A O 1
ATOM 940 N N . THR A 1 123 ? 19.115 10.957 -7.814 1.00 52.91 123 THR A N 1
ATOM 941 C CA . THR A 1 123 ? 18.845 12.295 -7.329 1.00 52.91 123 THR A CA 1
ATOM 942 C C . THR A 1 123 ? 19.349 12.260 -5.898 1.00 52.91 123 THR A C 1
ATOM 944 O O . THR A 1 123 ? 18.910 11.428 -5.108 1.00 52.91 123 THR A O 1
ATOM 947 N N . SER A 1 124 ? 20.302 13.126 -5.559 1.00 48.06 124 SER A N 1
ATOM 948 C CA . SER A 1 124 ? 20.826 13.271 -4.196 1.00 48.06 124 SER A CA 1
ATOM 949 C C . SER A 1 124 ? 19.780 13.806 -3.213 1.00 48.06 124 SER A C 1
ATOM 951 O O . SER A 1 124 ? 20.132 14.163 -2.090 1.00 48.06 124 SER A O 1
ATOM 953 N N . ALA A 1 125 ? 18.504 13.861 -3.622 1.00 49.62 125 ALA A N 1
ATOM 954 C CA . ALA A 1 125 ? 17.367 14.039 -2.748 1.00 49.62 125 ALA A CA 1
ATOM 955 C C . ALA A 1 125 ? 17.484 12.974 -1.662 1.00 49.62 125 ALA A C 1
ATOM 957 O O . ALA A 1 125 ? 17.238 11.789 -1.899 1.00 49.62 125 ALA A O 1
ATOM 958 N N . ALA A 1 126 ? 17.973 13.411 -0.501 1.00 45.09 126 ALA A N 1
ATOM 959 C CA . ALA A 1 126 ? 18.128 12.587 0.675 1.00 45.09 126 ALA A CA 1
ATOM 960 C C . ALA A 1 126 ? 16.849 11.771 0.810 1.00 45.09 126 ALA A C 1
ATOM 962 O O . ALA A 1 126 ? 15.763 12.357 0.824 1.00 45.09 126 ALA A O 1
ATOM 963 N N . ARG A 1 127 ? 16.971 10.435 0.837 1.00 51.66 127 ARG A N 1
ATOM 964 C CA . ARG A 1 127 ? 15.839 9.568 1.168 1.00 51.66 127 ARG A CA 1
ATOM 965 C C . ARG A 1 127 ? 15.223 10.183 2.410 1.00 51.66 127 ARG A C 1
ATOM 967 O O . ARG A 1 127 ? 15.882 10.207 3.450 1.00 51.66 127 ARG A O 1
ATOM 974 N N . ILE A 1 128 ? 14.017 10.733 2.298 1.00 52.47 128 ILE A N 1
ATOM 975 C CA . ILE A 1 128 ? 13.316 11.205 3.479 1.00 52.47 128 ILE A CA 1
ATOM 976 C C . ILE A 1 128 ? 12.940 9.913 4.190 1.00 52.47 128 ILE A C 1
ATOM 978 O O . ILE A 1 128 ? 11.981 9.234 3.824 1.00 52.47 128 ILE A O 1
ATOM 982 N N . SER A 1 129 ? 13.816 9.508 5.110 1.00 52.66 129 SER A N 1
ATOM 983 C CA . SER A 1 129 ? 13.781 8.257 5.855 1.00 52.66 129 SER A CA 1
ATOM 984 C C . SER A 1 129 ? 12.619 8.294 6.838 1.00 52.66 129 SER A C 1
ATOM 986 O O . SER A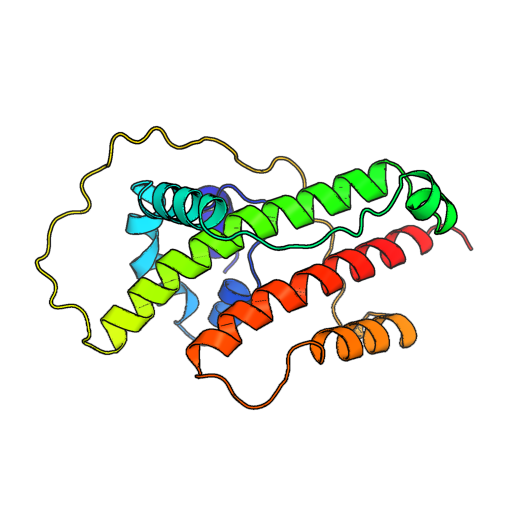 1 129 ? 12.799 8.376 8.045 1.00 52.66 129 SER A O 1
ATOM 988 N N . ASN A 1 130 ? 11.410 8.239 6.297 1.00 63.69 130 ASN A N 1
ATOM 989 C CA . ASN A 1 130 ? 10.176 8.110 7.045 1.00 63.69 130 ASN A CA 1
ATOM 990 C C . ASN A 1 130 ? 9.647 6.694 6.824 1.00 63.69 130 ASN A C 1
ATOM 992 O O . ASN A 1 130 ? 8.538 6.508 6.313 1.00 63.69 130 ASN A O 1
ATOM 996 N N . SER A 1 131 ? 10.480 5.694 7.132 1.00 76.88 131 SER A N 1
ATOM 997 C CA . SER A 1 131 ? 9.995 4.326 7.273 1.00 76.88 131 SER A CA 1
ATOM 998 C C . SER A 1 131 ? 8.928 4.308 8.358 1.00 76.88 131 SER A C 1
ATOM 1000 O O . SER A 1 131 ? 9.081 4.942 9.401 1.00 76.88 131 SER A O 1
ATOM 1002 N N . ILE A 1 132 ? 7.832 3.603 8.109 1.00 81.38 132 ILE A N 1
ATOM 1003 C CA . ILE A 1 132 ? 6.788 3.450 9.117 1.00 81.38 132 ILE A CA 1
ATOM 1004 C C . ILE A 1 132 ? 7.203 2.321 10.055 1.00 81.38 132 ILE A C 1
ATOM 1006 O O . ILE A 1 132 ? 7.251 1.163 9.648 1.00 81.38 132 ILE A O 1
ATOM 1010 N N . GLU A 1 133 ? 7.515 2.668 11.300 1.00 78.06 133 GLU A N 1
ATOM 1011 C CA . GLU A 1 133 ? 7.767 1.689 12.354 1.00 78.06 133 GLU A CA 1
ATOM 1012 C C . GLU A 1 133 ? 6.466 1.031 12.829 1.00 78.06 133 GLU A C 1
ATOM 1014 O O . GLU A 1 133 ? 5.382 1.621 12.780 1.00 78.06 133 GLU A O 1
ATOM 1019 N N . GLY A 1 134 ? 6.585 -0.206 13.308 1.00 76.56 134 GLY A N 1
ATOM 1020 C CA . GLY A 1 134 ? 5.479 -0.995 13.838 1.00 76.56 134 GLY A CA 1
ATOM 1021 C C . GLY A 1 134 ? 5.261 -2.304 13.086 1.00 76.56 134 GLY A C 1
ATOM 1022 O O . GLY A 1 134 ? 5.875 -2.582 12.057 1.00 76.56 134 GLY A O 1
ATOM 1023 N N . GLN A 1 135 ? 4.370 -3.130 13.627 1.00 73.88 135 GLN A N 1
ATOM 1024 C CA . GLN A 1 135 ? 3.995 -4.403 13.022 1.00 73.88 135 GLN A CA 1
ATOM 1025 C C . GLN A 1 135 ? 2.648 -4.291 12.322 1.00 73.88 135 GLN A C 1
ATOM 1027 O O . GLN A 1 135 ? 1.739 -3.585 12.761 1.00 73.88 135 GLN A O 1
ATOM 1032 N N . MET A 1 136 ? 2.516 -5.019 11.217 1.00 69.56 136 MET A N 1
ATOM 1033 C CA . MET A 1 136 ? 1.247 -5.136 10.523 1.00 69.56 136 MET A CA 1
ATOM 1034 C C . MET A 1 136 ? 0.274 -5.969 11.370 1.00 69.56 136 MET A C 1
ATOM 1036 O O . MET A 1 136 ? 0.581 -7.126 11.667 1.00 69.56 136 MET A O 1
ATOM 1040 N N . PRO A 1 137 ? -0.909 -5.437 11.725 1.00 69.75 137 PRO A N 1
ATOM 1041 C CA . PRO A 1 137 ? -1.929 -6.244 12.372 1.00 69.75 137 PRO A CA 1
ATOM 1042 C C . PRO A 1 137 ? -2.443 -7.311 11.400 1.00 69.75 137 PRO A C 1
ATOM 1044 O O . PRO A 1 137 ? -2.481 -7.108 10.180 1.00 69.75 137 PRO A O 1
ATOM 1047 N N . TYR A 1 138 ? -2.872 -8.449 11.944 1.00 75.25 138 TYR A N 1
ATOM 1048 C CA . TYR A 1 138 ? -3.448 -9.524 11.145 1.00 75.25 138 TYR A CA 1
ATOM 1049 C C . TYR A 1 138 ? -4.651 -9.026 10.334 1.00 75.25 138 TYR A C 1
ATOM 1051 O O . TYR A 1 138 ? -5.617 -8.470 10.857 1.00 75.25 138 TYR A O 1
ATOM 1059 N N . LEU A 1 139 ? -4.603 -9.258 9.024 1.00 71.75 139 LEU A N 1
ATOM 1060 C CA . LEU A 1 139 ? -5.677 -8.912 8.109 1.00 71.75 139 LEU A CA 1
ATOM 1061 C C . LEU A 1 139 ? -6.637 -10.104 7.946 1.00 71.75 139 LEU A C 1
ATOM 1063 O O . LEU A 1 139 ? -6.532 -10.833 6.963 1.00 71.75 139 LEU A O 1
ATOM 1067 N N . MET A 1 140 ? -7.642 -10.208 8.824 1.00 75.94 140 MET A N 1
ATOM 1068 C CA . MET A 1 140 ? -8.746 -11.200 8.803 1.00 75.94 140 MET A CA 1
ATOM 1069 C C . MET A 1 140 ? -9.474 -11.331 7.455 1.00 75.94 140 MET A C 1
ATOM 1071 O O . MET A 1 140 ? -10.181 -10.387 7.093 1.00 75.94 140 MET A O 1
ATOM 1075 N N . PRO A 1 141 ? -9.314 -12.412 6.678 1.00 79.25 141 PRO A N 1
ATOM 1076 C CA . PRO A 1 141 ? -10.002 -12.623 5.399 1.00 79.25 141 PRO A CA 1
ATOM 1077 C C . PRO A 1 141 ? -11.492 -12.269 5.438 1.00 79.25 141 PRO A C 1
ATOM 1079 O O . PRO A 1 141 ? -12.130 -12.352 6.481 1.00 79.25 141 PRO A O 1
ATOM 1082 N N . LEU A 1 142 ? -12.043 -11.830 4.303 1.00 78.38 142 LEU A N 1
ATOM 1083 C CA . LEU A 1 142 ? -13.427 -11.348 4.243 1.00 78.38 142 LEU A CA 1
ATOM 1084 C C . LEU A 1 142 ? -14.436 -12.418 4.690 1.00 78.38 142 LEU A C 1
ATOM 1086 O O . LEU A 1 142 ? -15.416 -12.090 5.355 1.00 78.38 142 LEU A O 1
ATOM 1090 N N . ASP A 1 143 ? -14.157 -13.675 4.354 1.00 84.88 143 ASP A N 1
ATOM 1091 C CA . ASP A 1 143 ? -14.998 -14.826 4.687 1.00 84.88 143 ASP A CA 1
ATOM 1092 C C . ASP A 1 143 ? -14.928 -15.201 6.175 1.00 84.88 143 ASP A C 1
ATOM 1094 O O . ASP A 1 143 ? -15.870 -15.784 6.705 1.00 84.88 143 ASP A O 1
ATOM 1098 N N . ASP A 1 144 ? -13.866 -14.776 6.866 1.00 85.19 144 ASP A N 1
ATOM 1099 C CA . ASP A 1 144 ? -13.667 -14.997 8.302 1.00 85.19 144 ASP A CA 1
ATOM 1100 C C . ASP A 1 144 ? -14.296 -13.883 9.163 1.00 85.19 144 ASP A C 1
ATOM 1102 O O . ASP A 1 144 ? -14.280 -13.950 10.397 1.00 85.19 144 ASP A O 1
ATOM 1106 N N . MET A 1 145 ? -14.833 -12.827 8.537 1.00 85.12 145 MET A N 1
ATOM 1107 C CA . MET A 1 145 ? -15.461 -11.709 9.243 1.00 85.12 145 MET A CA 1
ATOM 1108 C C . MET A 1 145 ? -16.881 -12.059 9.710 1.00 85.12 145 MET A C 1
ATOM 1110 O O . MET A 1 145 ? -17.640 -12.682 8.964 1.00 85.12 145 MET A O 1
ATOM 1114 N N . PRO A 1 146 ? -17.319 -11.571 10.889 1.00 87.31 146 PRO A N 1
ATOM 1115 C CA . PRO A 1 146 ? -18.732 -11.614 11.253 1.00 87.31 146 PRO A CA 1
ATOM 1116 C C . PRO A 1 146 ? -19.600 -10.943 10.177 1.00 87.31 146 PRO A C 1
ATOM 1118 O O . PRO A 1 146 ? -19.210 -9.913 9.624 1.00 87.31 146 PRO A O 1
ATOM 1121 N N . THR A 1 147 ? -20.797 -11.480 9.916 1.00 89.12 147 THR A N 1
ATOM 1122 C CA . THR A 1 147 ? -21.675 -11.044 8.810 1.00 89.12 147 THR A CA 1
ATOM 1123 C C . THR A 1 147 ? -21.875 -9.529 8.761 1.00 89.12 147 THR A C 1
ATOM 1125 O O . THR A 1 147 ? -21.667 -8.917 7.721 1.00 89.12 147 THR A O 1
ATOM 1128 N N . HIS A 1 148 ? -22.167 -8.897 9.900 1.00 81.88 148 HIS A N 1
ATOM 1129 C CA . HIS A 1 148 ? -22.378 -7.449 9.975 1.00 81.88 148 HIS A CA 1
ATOM 1130 C C . HIS A 1 148 ? -21.115 -6.629 9.638 1.00 81.88 148 HIS A C 1
ATOM 1132 O O . HIS A 1 148 ? -21.211 -5.559 9.039 1.00 81.88 148 HIS A O 1
ATOM 1138 N N . VAL A 1 149 ? -19.923 -7.135 9.972 1.00 79.25 149 VAL A N 1
ATOM 1139 C CA . VAL A 1 149 ? -18.636 -6.503 9.636 1.00 79.25 149 VAL A CA 1
ATOM 1140 C C . VAL A 1 149 ? -18.363 -6.634 8.144 1.00 79.25 149 VAL A C 1
ATOM 1142 O O . VAL A 1 149 ? -17.998 -5.657 7.490 1.00 79.25 149 VAL A O 1
ATOM 1145 N N . ARG A 1 150 ? -18.586 -7.828 7.586 1.00 82.88 150 ARG A N 1
ATOM 1146 C CA . ARG A 1 150 ? -18.470 -8.089 6.149 1.00 82.88 150 ARG A CA 1
ATOM 1147 C C . ARG A 1 150 ? -19.408 -7.192 5.344 1.00 82.88 150 ARG A C 1
ATOM 1149 O O . ARG A 1 150 ? -18.987 -6.599 4.353 1.00 82.88 150 ARG A O 1
ATOM 1156 N N . ASP A 1 151 ? -20.657 -7.062 5.775 1.00 85.00 151 ASP A N 1
ATOM 1157 C CA . ASP A 1 151 ? -21.665 -6.256 5.089 1.00 85.00 151 ASP A CA 1
ATOM 1158 C C . ASP A 1 151 ? -21.305 -4.765 5.125 1.00 85.00 151 ASP A C 1
ATOM 1160 O O . ASP A 1 151 ? -21.405 -4.084 4.102 1.00 85.00 151 ASP A O 1
ATOM 1164 N N . LEU A 1 152 ? -20.779 -4.272 6.254 1.00 78.62 152 LEU A N 1
ATOM 1165 C CA . LEU A 1 152 ? -20.235 -2.917 6.373 1.00 78.62 152 LEU A CA 1
ATOM 1166 C C . LEU A 1 152 ? -19.050 -2.692 5.418 1.00 78.62 152 LEU A C 1
ATOM 1168 O O . LEU A 1 152 ? -19.012 -1.703 4.684 1.00 78.62 152 LEU A O 1
ATOM 1172 N N . VAL A 1 153 ? -18.108 -3.635 5.376 1.00 77.44 153 VAL A N 1
ATOM 1173 C CA . VAL A 1 153 ? -16.976 -3.642 4.438 1.00 77.44 153 VAL A CA 1
ATOM 1174 C C . VAL A 1 153 ? -17.461 -3.573 2.983 1.00 77.44 153 VAL A C 1
ATOM 1176 O O . VAL A 1 153 ? -16.964 -2.767 2.191 1.00 77.44 153 VAL A O 1
ATOM 1179 N N . ILE A 1 154 ? -18.459 -4.379 2.617 1.00 81.81 154 ILE A N 1
ATOM 1180 C CA . ILE A 1 154 ? -19.055 -4.384 1.275 1.00 81.81 154 ILE A CA 1
ATOM 1181 C C . ILE A 1 154 ? -19.762 -3.055 0.981 1.00 81.81 154 ILE A C 1
ATOM 1183 O O . ILE A 1 154 ? -19.613 -2.522 -0.120 1.00 81.81 154 ILE A O 1
ATOM 1187 N N . ALA A 1 155 ? -20.511 -2.502 1.936 1.00 80.31 155 ALA A N 1
ATOM 1188 C CA . ALA A 1 155 ? -21.210 -1.230 1.779 1.00 80.31 155 ALA A CA 1
ATOM 1189 C C . ALA A 1 155 ? -20.230 -0.079 1.518 1.00 80.31 155 ALA A C 1
ATOM 1191 O O . ALA A 1 155 ? -20.401 0.685 0.570 1.00 80.31 155 ALA A O 1
ATOM 1192 N N . ILE A 1 156 ? -19.141 -0.017 2.279 1.00 71.38 156 ILE A N 1
ATOM 1193 C CA . ILE A 1 156 ? -18.078 0.975 2.100 1.00 71.38 156 ILE A CA 1
ATOM 1194 C C . ILE A 1 156 ? -17.382 0.813 0.752 1.00 71.38 156 ILE A C 1
ATOM 1196 O O . ILE A 1 156 ? -17.110 1.802 0.075 1.00 71.38 156 ILE A O 1
ATOM 1200 N N . ASN A 1 157 ? -17.149 -0.422 0.304 1.00 69.62 157 ASN A N 1
ATOM 1201 C CA . ASN A 1 157 ? -16.573 -0.675 -1.018 1.00 69.62 157 ASN A CA 1
ATOM 1202 C C . ASN A 1 157 ? -17.445 -0.152 -2.173 1.00 69.62 157 ASN A C 1
ATOM 1204 O O . ASN A 1 157 ? -16.921 0.076 -3.269 1.00 69.62 157 ASN A O 1
ATOM 1208 N N . LYS A 1 158 ? -18.752 0.050 -1.948 1.00 73.12 158 LYS A N 1
ATOM 1209 C CA . LYS A 1 158 ? -19.668 0.665 -2.922 1.00 73.12 158 LYS A CA 1
ATOM 1210 C C . LYS A 1 158 ? -19.558 2.194 -2.955 1.00 73.12 158 LYS A C 1
ATOM 1212 O O . LYS A 1 158 ? -19.928 2.798 -3.964 1.00 73.12 158 LYS A O 1
ATOM 1217 N N . ILE A 1 159 ? -19.019 2.828 -1.911 1.00 62.94 159 ILE A N 1
ATOM 1218 C CA . ILE A 1 159 ? -18.810 4.279 -1.874 1.00 62.94 159 ILE A CA 1
ATOM 1219 C C . ILE A 1 159 ? -17.777 4.657 -2.951 1.00 62.94 159 ILE A C 1
ATOM 1221 O O . ILE A 1 159 ? -16.677 4.103 -3.043 1.00 62.94 159 ILE A O 1
ATOM 1225 N N . GLY A 1 160 ? -18.167 5.573 -3.841 1.00 49.31 160 GLY A N 1
ATOM 1226 C CA . GLY A 1 160 ? -17.354 6.002 -4.982 1.00 49.31 160 GLY A CA 1
ATOM 1227 C C . GLY A 1 160 ? -17.439 5.110 -6.230 1.00 49.31 160 GLY A C 1
ATOM 1228 O O . GLY A 1 160 ? -16.614 5.272 -7.126 1.00 49.31 160 GLY A O 1
ATOM 1229 N N . VAL A 1 161 ? -18.396 4.174 -6.336 1.00 51.38 161 VAL A N 1
ATOM 1230 C CA . VAL A 1 161 ? -18.668 3.371 -7.560 1.00 51.38 161 VAL A CA 1
ATOM 1231 C C . VAL A 1 161 ? -19.564 4.134 -8.562 1.00 51.38 161 VAL A C 1
ATOM 1233 O O . VAL A 1 161 ? -20.299 3.548 -9.354 1.00 51.38 161 VAL A O 1
ATOM 1236 N N . VAL A 1 162 ? -19.514 5.470 -8.573 1.00 41.16 162 VAL A N 1
ATOM 1237 C CA . VAL A 1 162 ? -20.307 6.266 -9.522 1.00 41.16 162 VAL A CA 1
ATOM 1238 C C . VAL A 1 162 ? -19.748 6.064 -10.941 1.00 41.16 162 VAL A C 1
ATOM 1240 O O . VAL A 1 162 ? -18.581 6.326 -11.221 1.00 41.16 162 VAL A O 1
ATOM 1243 N N . ARG A 1 163 ? -20.605 5.535 -11.822 1.00 39.00 163 ARG A N 1
ATOM 1244 C CA . ARG A 1 163 ? -20.369 4.870 -13.124 1.00 39.00 163 ARG A CA 1
ATOM 1245 C C . ARG A 1 163 ? -19.653 5.658 -14.251 1.00 39.00 163 ARG A C 1
ATOM 1247 O O . ARG A 1 163 ? -19.796 5.269 -15.406 1.00 39.00 163 ARG A O 1
ATOM 1254 N N . LYS A 1 164 ? -18.900 6.736 -14.003 1.00 33.88 164 LYS A N 1
ATOM 1255 C CA . LYS A 1 164 ? -18.446 7.638 -15.091 1.00 33.88 164 LYS A CA 1
ATOM 1256 C C . LYS A 1 164 ? -16.970 8.070 -15.103 1.00 33.88 164 LYS A C 1
ATOM 1258 O O . LYS A 1 164 ? -16.689 9.162 -15.577 1.00 33.88 164 LYS A O 1
ATOM 1263 N N . TYR A 1 165 ? -16.009 7.236 -14.691 1.00 35.75 165 TYR A N 1
ATOM 1264 C CA . TYR A 1 165 ? -14.588 7.583 -14.893 1.00 35.75 165 TYR A CA 1
ATOM 1265 C C . TYR A 1 165 ? -13.718 6.447 -15.440 1.00 35.75 165 TYR A C 1
ATOM 1267 O O . TYR A 1 165 ? -13.939 5.266 -15.172 1.00 35.75 165 TYR A O 1
ATOM 1275 N N . CYS A 1 166 ? -12.744 6.872 -16.251 1.00 30.23 166 CYS A N 1
ATOM 1276 C CA . CYS A 1 166 ? -11.809 6.098 -17.064 1.00 30.23 166 CYS A CA 1
ATOM 1277 C C . CYS A 1 166 ? -11.094 4.978 -16.276 1.00 30.23 166 CYS A C 1
ATOM 1279 O O . CYS A 1 166 ? -10.842 5.117 -15.078 1.00 30.23 166 CYS A O 1
ATOM 1281 N N . ARG A 1 167 ? -10.735 3.874 -16.955 1.00 32.47 167 ARG A N 1
ATOM 1282 C CA . ARG A 1 167 ? -10.184 2.628 -16.365 1.00 32.47 167 ARG A CA 1
ATOM 1283 C C . ARG A 1 167 ? -9.008 2.842 -15.391 1.00 32.47 167 ARG A C 1
ATOM 1285 O O . ARG A 1 167 ? -8.868 2.061 -14.454 1.00 32.47 167 ARG A O 1
ATOM 1292 N N . ALA A 1 168 ? -8.227 3.913 -15.545 1.00 30.30 168 ALA A N 1
ATOM 1293 C CA . ALA A 1 168 ? -7.125 4.272 -14.646 1.00 30.30 168 ALA A CA 1
ATOM 1294 C C . ALA A 1 168 ? -7.582 4.843 -13.279 1.00 30.30 168 ALA A C 1
ATOM 1296 O O . ALA A 1 168 ? -6.995 4.518 -12.248 1.00 30.30 168 ALA A O 1
ATOM 1297 N N . CYS A 1 169 ? -8.680 5.609 -13.218 1.00 26.36 169 CYS A N 1
ATOM 1298 C CA . CYS A 1 169 ? -9.205 6.184 -11.967 1.00 26.36 169 CYS A CA 1
ATOM 1299 C C . CYS A 1 169 ? -9.804 5.121 -11.026 1.00 26.36 169 CYS A C 1
ATOM 1301 O O . CYS A 1 169 ? -9.844 5.305 -9.809 1.00 26.36 169 CYS A O 1
ATOM 1303 N N . ILE A 1 170 ? -10.232 3.977 -11.571 1.00 33.72 170 ILE A N 1
ATOM 1304 C CA . ILE A 1 170 ? -10.804 2.855 -10.807 1.00 33.72 170 ILE A CA 1
ATOM 1305 C C . ILE A 1 170 ? -9.754 2.198 -9.897 1.00 33.72 170 ILE A C 1
ATOM 1307 O O . ILE A 1 170 ? -10.089 1.743 -8.803 1.00 33.72 170 ILE A O 1
ATOM 1311 N N . VAL A 1 171 ? -8.486 2.173 -10.314 1.00 34.31 171 VAL A N 1
ATOM 1312 C CA . VAL A 1 171 ? -7.381 1.578 -9.545 1.00 34.31 171 VAL A CA 1
ATOM 1313 C C . VAL A 1 171 ? -7.015 2.457 -8.343 1.00 34.31 171 VAL A C 1
ATOM 1315 O O . VAL A 1 171 ? -6.801 1.951 -7.245 1.00 34.31 171 VAL A O 1
ATOM 1318 N N . ILE A 1 172 ? -7.061 3.778 -8.522 1.00 34.41 172 ILE A N 1
ATOM 1319 C CA . ILE A 1 172 ? -6.693 4.784 -7.514 1.00 34.41 172 ILE A CA 1
ATOM 1320 C C . ILE A 1 172 ? -7.810 4.960 -6.474 1.00 34.41 172 ILE A C 1
ATOM 1322 O O . ILE A 1 172 ? -7.551 5.032 -5.276 1.00 34.41 172 ILE A O 1
ATOM 1326 N N . LEU A 1 173 ? -9.079 4.918 -6.894 1.00 32.47 173 LEU A N 1
ATOM 1327 C CA . LEU A 1 173 ? -10.216 4.938 -5.964 1.00 32.47 173 LEU A CA 1
ATOM 1328 C C . LEU A 1 173 ? -10.338 3.630 -5.163 1.00 32.47 173 LEU A C 1
ATOM 1330 O O . LEU A 1 173 ? -10.759 3.656 -4.009 1.00 32.47 173 LEU A O 1
ATOM 1334 N N . ARG A 1 174 ? -9.916 2.483 -5.715 1.00 38.28 174 ARG A N 1
ATOM 1335 C CA . ARG A 1 174 ? -9.841 1.205 -4.973 1.00 38.28 174 ARG A CA 1
ATOM 1336 C C . ARG A 1 174 ? -8.845 1.235 -3.815 1.00 38.28 174 ARG A C 1
ATOM 1338 O O . ARG A 1 174 ? -9.068 0.565 -2.809 1.00 38.28 174 ARG A O 1
ATOM 1345 N N . ILE A 1 175 ? -7.801 2.045 -3.934 1.00 37.81 175 ILE A N 1
ATOM 1346 C CA . ILE A 1 175 ? -6.778 2.228 -2.909 1.00 37.81 175 ILE A CA 1
ATOM 1347 C C . ILE A 1 175 ? -7.328 3.006 -1.692 1.00 37.81 175 ILE A C 1
ATOM 1349 O O . ILE A 1 175 ? -7.082 2.610 -0.553 1.00 37.81 175 ILE A O 1
ATOM 1353 N N . GLY A 1 176 ? -8.162 4.031 -1.914 1.00 35.66 176 GLY A N 1
ATOM 1354 C CA . GLY A 1 176 ? -8.902 4.717 -0.843 1.00 35.66 176 GLY A CA 1
ATOM 1355 C C . GLY A 1 176 ? -10.004 3.856 -0.206 1.00 35.66 176 GLY A C 1
ATOM 1356 O O . GLY A 1 176 ? -10.265 3.963 0.987 1.00 35.66 176 GLY A O 1
ATOM 1357 N N . ARG A 1 177 ? -10.612 2.928 -0.958 1.00 48.19 177 ARG A N 1
ATOM 1358 C CA . ARG A 1 177 ? -11.649 2.009 -0.441 1.00 48.19 177 ARG A CA 1
ATOM 1359 C C . ARG A 1 177 ? -11.118 1.033 0.611 1.00 48.19 177 ARG A C 1
ATOM 1361 O O . ARG A 1 177 ? -11.829 0.718 1.554 1.00 48.19 177 ARG A O 1
ATOM 1368 N N . HIS A 1 178 ? -9.860 0.606 0.502 1.00 46.56 178 HIS A N 1
ATOM 1369 C CA . HIS A 1 178 ? -9.206 -0.297 1.461 1.00 46.56 178 HIS A CA 1
ATOM 1370 C C . HIS A 1 178 ? -8.869 0.333 2.824 1.00 46.56 178 HIS A C 1
ATOM 1372 O O . HIS A 1 178 ? -8.646 -0.390 3.798 1.00 46.56 178 HIS A O 1
ATOM 1378 N N . PHE A 1 179 ? -8.872 1.663 2.904 1.00 45.22 179 PHE A N 1
ATOM 1379 C CA . PHE A 1 179 ? -8.593 2.432 4.115 1.00 45.22 179 PHE A CA 1
ATOM 1380 C C . PHE A 1 179 ? -9.682 2.239 5.181 1.00 45.22 179 PHE A C 1
ATOM 1382 O O . PHE A 1 179 ? -9.384 1.835 6.304 1.00 45.22 179 PHE A O 1
ATOM 1389 N N . CYS A 1 180 ? -10.957 2.407 4.809 1.00 38.62 180 CYS A N 1
ATOM 1390 C CA . CYS A 1 180 ? -12.074 2.126 5.716 1.00 38.62 180 CYS A CA 1
ATOM 1391 C C . CYS A 1 180 ? -12.142 0.637 6.107 1.00 38.62 180 CYS A C 1
ATOM 1393 O O . CYS A 1 180 ? -12.502 0.312 7.235 1.00 38.62 180 CYS A O 1
ATOM 1395 N N . LEU A 1 181 ? -11.740 -0.272 5.208 1.00 39.84 181 LEU A N 1
ATOM 1396 C CA . LEU A 1 181 ? -11.713 -1.711 5.494 1.00 39.84 181 LEU A CA 1
ATOM 1397 C C . LEU A 1 181 ? -10.728 -2.067 6.600 1.00 39.84 181 LEU A C 1
ATOM 1399 O O . LEU A 1 181 ? -11.057 -2.880 7.454 1.00 39.84 181 LEU A O 1
ATOM 1403 N N . CYS A 1 182 ? -9.529 -1.481 6.601 1.00 40.94 182 CYS A N 1
ATOM 1404 C CA . CYS A 1 182 ? -8.548 -1.766 7.646 1.00 40.94 182 CYS A CA 1
ATOM 1405 C C . CYS A 1 182 ? -8.947 -1.145 8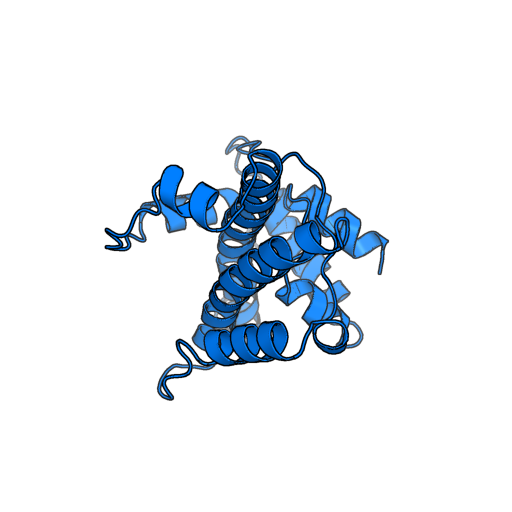.992 1.00 40.94 182 CYS A C 1
ATOM 1407 O O . CYS A 1 182 ? -8.743 -1.779 10.021 1.00 40.94 182 CYS A O 1
ATOM 1409 N N . PHE A 1 183 ? -9.573 0.036 8.976 1.00 43.47 183 PHE A N 1
ATOM 1410 C CA . PHE A 1 183 ? -10.105 0.700 10.170 1.00 43.47 183 PHE A CA 1
ATOM 1411 C C . PHE A 1 183 ? -11.195 -0.135 10.868 1.00 43.47 183 PHE A C 1
ATOM 1413 O O . PHE A 1 183 ? -11.146 -0.350 12.075 1.00 43.47 183 PHE A O 1
ATOM 1420 N N . ILE A 1 184 ? -12.131 -0.700 10.101 1.00 43.53 184 ILE A N 1
ATOM 1421 C CA . ILE A 1 184 ? -13.203 -1.558 10.633 1.00 43.53 184 ILE A CA 1
ATOM 1422 C C . ILE A 1 184 ? -12.684 -2.934 11.047 1.00 43.53 184 ILE A C 1
ATOM 1424 O O . ILE A 1 184 ? -13.053 -3.453 12.096 1.00 43.53 184 ILE A O 1
ATOM 1428 N N . ARG A 1 185 ? -11.788 -3.523 10.254 1.00 41.53 185 ARG A N 1
ATOM 1429 C CA . ARG A 1 185 ? -11.161 -4.814 10.567 1.00 41.53 185 ARG A CA 1
ATOM 1430 C C . ARG A 1 185 ? -10.365 -4.744 11.869 1.00 41.53 185 ARG A C 1
ATOM 1432 O O . ARG A 1 185 ? -10.340 -5.722 12.598 1.00 41.53 185 ARG A O 1
ATOM 1439 N N . TYR A 1 186 ? -9.784 -3.587 12.183 1.00 43.56 186 TYR A N 1
ATOM 1440 C CA . TYR A 1 186 ? -9.117 -3.330 13.452 1.00 43.56 186 TYR A CA 1
ATOM 1441 C C . TYR A 1 186 ? -10.103 -3.216 14.635 1.00 43.56 186 TYR A C 1
ATOM 1443 O O . TYR A 1 186 ? -9.948 -3.925 15.626 1.00 43.56 186 TYR A O 1
ATOM 1451 N N . LEU A 1 187 ? -11.166 -2.412 14.495 1.00 41.41 187 LEU A N 1
ATOM 1452 C CA . LEU A 1 187 ? -12.219 -2.207 15.510 1.00 41.41 187 LEU A CA 1
ATOM 1453 C C . LEU A 1 187 ? -12.873 -3.504 16.026 1.00 41.41 187 LEU A C 1
ATOM 1455 O O . LEU A 1 187 ? -13.308 -3.563 17.173 1.00 41.41 187 LEU A O 1
ATOM 1459 N N . PHE A 1 188 ? -12.956 -4.546 15.194 1.00 42.28 188 PHE A N 1
ATOM 1460 C CA . PHE A 1 188 ? -13.590 -5.818 15.565 1.00 42.28 188 PHE A CA 1
ATOM 1461 C C . PHE A 1 188 ? -12.617 -6.902 16.058 1.00 42.28 188 PHE A C 1
ATOM 1463 O O . PHE A 1 188 ? -13.064 -7.895 16.633 1.00 42.28 188 PHE A O 1
ATOM 1470 N N . LEU A 1 189 ? -11.301 -6.732 15.882 1.00 45.06 189 LEU A N 1
ATOM 1471 C CA . LEU A 1 189 ? -10.298 -7.710 16.328 1.00 45.06 189 LEU A CA 1
ATOM 1472 C C . LEU A 1 189 ? -10.040 -7.652 17.839 1.00 45.06 189 LEU A C 1
ATOM 1474 O O . LEU A 1 189 ? -9.732 -8.681 18.440 1.00 45.06 189 LEU A O 1
ATOM 1478 N N . THR A 1 190 ? -10.219 -6.496 18.480 1.00 41.53 190 THR A N 1
ATOM 1479 C CA . THR A 1 190 ? -9.943 -6.338 19.919 1.00 41.53 190 THR A CA 1
ATOM 1480 C C . THR A 1 190 ? -11.083 -6.797 20.825 1.00 41.53 190 THR A C 1
ATOM 1482 O O . THR A 1 190 ? -10.872 -7.020 22.014 1.00 41.53 190 THR A O 1
ATOM 1485 N N . ARG A 1 191 ? -12.267 -7.090 20.268 1.00 45.78 191 ARG A N 1
ATOM 1486 C CA . ARG A 1 191 ? -13.420 -7.605 21.030 1.00 45.78 191 ARG A CA 1
ATOM 1487 C C . ARG A 1 191 ? -13.526 -9.132 21.130 1.00 45.78 191 ARG A C 1
ATOM 1489 O O . ARG A 1 191 ? -14.469 -9.619 21.742 1.00 45.78 191 ARG A O 1
ATOM 1496 N N . LYS A 1 192 ? -12.572 -9.915 20.603 1.00 40.25 192 LYS A N 1
ATOM 1497 C CA . LYS A 1 192 ? -12.591 -11.393 20.732 1.00 40.25 192 LYS A CA 1
ATOM 1498 C C . LYS A 1 192 ? -11.886 -11.958 21.980 1.00 40.25 192 LYS A C 1
ATOM 1500 O O . LYS A 1 192 ? -11.767 -13.172 22.092 1.00 40.25 192 LYS A O 1
ATOM 1505 N N . LYS A 1 193 ? -11.433 -11.116 22.921 1.00 37.38 193 LYS A N 1
ATOM 1506 C CA . LYS A 1 193 ? -10.817 -11.545 24.199 1.00 37.38 193 LYS A CA 1
ATOM 1507 C C . LYS A 1 193 ? -11.629 -11.189 25.455 1.00 37.38 193 LYS A C 1
ATOM 1509 O O . LYS A 1 193 ? -11.059 -11.050 26.531 1.00 37.38 193 LYS A O 1
ATOM 1514 N N . GLY A 1 194 ? -12.948 -11.062 25.348 1.00 38.72 194 GLY A N 1
ATOM 1515 C CA . GLY A 1 194 ? -13.769 -10.791 26.526 1.00 38.72 194 GLY A CA 1
ATOM 1516 C C . GLY A 1 194 ? -15.257 -10.938 26.278 1.00 38.72 194 GLY A C 1
ATOM 1517 O O . GLY A 1 194 ? -15.944 -9.928 26.278 1.00 38.72 194 GLY A O 1
ATOM 1518 N N . TYR A 1 195 ? -15.700 -12.171 26.036 1.00 33.91 195 TYR A N 1
ATOM 1519 C CA . TYR A 1 195 ? -16.942 -12.772 26.537 1.00 33.91 195 TYR A CA 1
ATOM 1520 C C . TYR A 1 195 ? -16.758 -14.289 26.519 1.00 33.91 195 TYR A C 1
ATOM 1522 O O . TYR A 1 195 ? -16.216 -14.787 25.504 1.00 33.91 195 TYR A O 1
#

Sequence (195 aa):
MADFYEDIRSTLGVPVVNLIWRHLATIPGSLEWCWTSLKPSYESGAVDAEASILKTRVSVSADTLLSKFCLESVGLSNDDLNSIKVVLNSYYRSNAMNLVSLSALVMKLNGSVQTNETPFSKTSAARISNSIEGQMPYLMPLDDMPTHVRDLVIAINKIGVVRKYCRACIVILRIGRHFCLCFIRYLFLTRKKGY

Foldseek 3Di:
DVVLQVVCCVLLLAQDDAVVLVVLVVPPPRNVVLCVVQSVVSN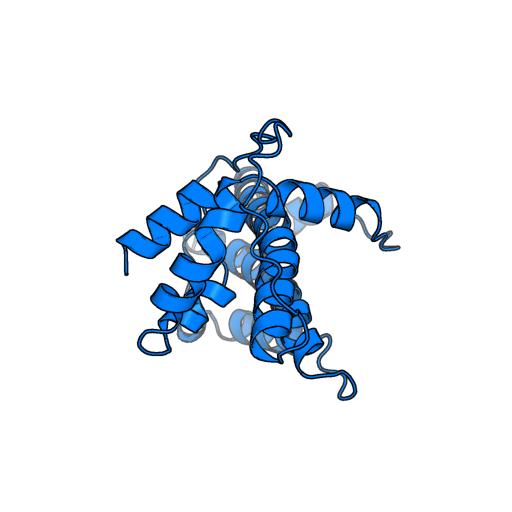LCVLQVQLVVVVVPDDDPDPDDDDPVNCVVLPQDPVLVVLLVSVVVRLSRVLSSCLVRVVVVVCVVVVVDDDPVPDSDSPPPPNPPPRRDDHHDDDQDLVRDDPVLSVVLVVLCCVPVPPDDDPSVVVSVNSVSVSVNVSSSSSPVVPPPDD

pLDDT: mean 73.04, std 19.56, range [26.36, 94.81]

Radius of gyration: 18.46 Å; chains: 1; bounding box: 43×36×53 Å

Secondary structure (DSSP, 8-state):
-HHHHHHHHHHHT-SS--HHHHHHTTSTTHHHHHHHHHHHHHHTSHHHHHHHHHHHH----------HHHHHHTT--HHHHHHHHHHHHHHHHHHHHHHHHHHHHHHHHTT----------------------SPPPP---GGGS-HHHHHHHHHHHHTT--S-S-HHHHHHHHHHHHHHHHHHHHHHHGGGG--